Protein AF-A0A6J1V7P3-F1 (afdb_monomer_lite)

Foldseek 3Di:
DQPPFAAEDED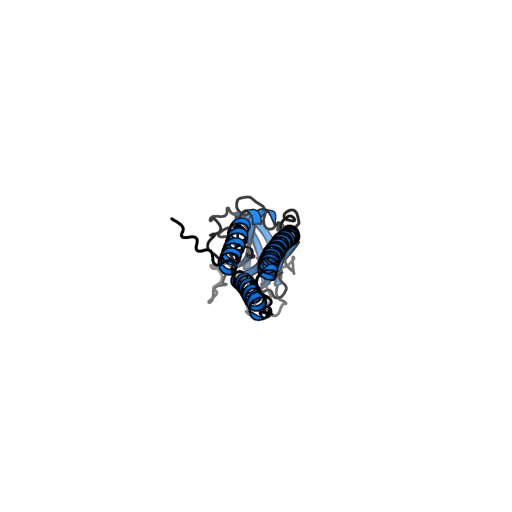EPVVLQDKDKGKDKDWDADPDQDFAKWKKKKKFFQFAPRHGFWDWDWKDKPCCVFKPKDWDDWAQADDDFDQPDLATERGSNGGTITMMMITGGGDHHPDDIIMIMGMTIGGRNCCVSHPHQKYKGKMKMAMGDDCVVDDDPDGTDIDMDIYIYGYDYDDDCVVVVVVVVVLVVVLVVVVVVLVVVVVVVVVVCCVPDPDDDDDDPLVVVLVVLVVVLVVPPPPDPDCPVPPPVSVVSSVVSVCVSVVHDDDDD

Sequence (265 aa):
MGEESTKYVNFTVGQEGTQKIVEHRYQVKNLHERSIPFKVTFWIPVKLKGIPVWNVSLVIPSEPEVAKCVSERETQGAKDLLADEARPQLDCSTASCKIIQCNVLPLKIHKRALEFRIKGDIHFSWTSQVQQKTIILVSSAQISYNNRKYTQQVGFPQTQVQTVVERIEIYNSFPVIIGSSFGGLILLALSTAALYKVKWNLGRERVENGVLATLPNYVLNCTKAVMSACSKDLSSKDYIAVYQPFLEIGIKALAKCQGVVFTAL

pLDDT: mean 74.33, std 21.18, range [24.64, 96.56]

InterPro domains:
  IPR032695 Integrin domain superfamily [SSF69179] (21-154)
  IPR048633 Integrin alpha-X-like, third Ig-like domain [PF21520] (3-169)

Secondary structure (DSSP, 8-state):
--TTS--EEEEETT-TT-EEEEEEEEEE---SSS---EEEEEEEEEEETTEE-EE---EEES-TTTEEEEEEEEPPP-SPPPTT-SS-EESTTTSEEEEEEEEEPPPPTTSPPEEEEEEEEEESGGGGG---SEEEEEEEEEEE--TTT---SS--PPEEEEEEEEEEP----HHHHHHHHHHHHHHHHHHHHHHHHHHHHHHHHTTT------SHHHHHHHHHHHHHHHHHSTT---TTS-HHHHHHHHHHHHHHHHT------

Organism: NCBI:txid8663

Radius of gyration: 34.11 Å; chains: 1; bounding box: 75×40×101 Å

Structure (mmCIF, N/CA/C/O backbone):
data_AF-A0A6J1V7P3-F1
#
_entry.id   AF-A0A6J1V7P3-F1
#
loop_
_atom_site.group_PDB
_atom_site.id
_atom_site.type_symbol
_atom_site.label_atom_id
_atom_site.label_alt_id
_atom_site.label_comp_id
_atom_site.label_asym_id
_atom_site.label_entity_id
_atom_site.label_seq_id
_atom_site.pdbx_PDB_ins_code
_atom_site.Cartn_x
_atom_site.Cartn_y
_atom_site.Cartn_z
_atom_site.occupancy
_atom_site.B_iso_or_equiv
_atom_site.auth_seq_id
_atom_site.auth_comp_id
_atom_site.auth_asym_id
_atom_site.auth_atom_id
_atom_site.pdbx_PDB_model_num
ATOM 1 N N . MET A 1 1 ? 4.826 -14.436 -5.997 1.00 44.88 1 MET A N 1
ATOM 2 C CA . MET A 1 1 ? 4.377 -13.493 -4.947 1.00 44.88 1 MET A CA 1
ATOM 3 C C . MET A 1 1 ? 5.616 -12.937 -4.268 1.00 44.88 1 MET A C 1
ATOM 5 O O . MET A 1 1 ? 6.512 -13.721 -4.001 1.00 44.88 1 MET A O 1
ATOM 9 N N . GLY A 1 2 ? 5.716 -11.623 -4.051 1.00 55.03 2 GLY A N 1
ATOM 10 C CA . GLY A 1 2 ? 6.870 -11.020 -3.373 1.00 55.03 2 GLY A CA 1
ATOM 11 C C . GLY A 1 2 ? 6.919 -11.445 -1.907 1.00 55.03 2 GLY A C 1
ATOM 12 O O . GLY A 1 2 ? 6.318 -10.779 -1.068 1.00 55.03 2 GLY A O 1
ATOM 13 N N . GLU A 1 3 ? 7.549 -12.582 -1.615 1.00 60.38 3 GLU A N 1
ATOM 14 C CA . GLU A 1 3 ? 7.637 -13.212 -0.285 1.00 60.38 3 GLU A CA 1
ATOM 15 C C . GLU A 1 3 ? 8.126 -12.230 0.789 1.00 60.38 3 GLU A C 1
ATOM 17 O O . GLU A 1 3 ? 7.595 -12.205 1.891 1.00 60.38 3 GLU A O 1
ATOM 22 N N . GLU A 1 4 ? 9.022 -11.320 0.407 1.00 84.62 4 GLU A N 1
ATOM 23 C CA . GLU A 1 4 ? 9.628 -10.310 1.282 1.00 84.62 4 GLU A CA 1
ATOM 24 C C . GLU A 1 4 ? 8.918 -8.939 1.280 1.00 84.62 4 GLU A C 1
ATOM 26 O O . GLU A 1 4 ? 9.444 -7.971 1.823 1.00 84.62 4 GLU A O 1
ATOM 31 N N . SER A 1 5 ? 7.752 -8.801 0.639 1.00 91.50 5 SER A N 1
ATOM 32 C CA . SER A 1 5 ? 6.963 -7.557 0.741 1.00 91.50 5 SER A CA 1
ATOM 33 C C . SER A 1 5 ? 6.266 -7.465 2.095 1.00 91.50 5 SER A C 1
ATOM 35 O O . SER A 1 5 ? 5.878 -8.492 2.654 1.00 91.50 5 SER A O 1
ATOM 37 N N . THR A 1 6 ? 6.013 -6.246 2.576 1.00 93.81 6 THR A N 1
ATOM 38 C CA . THR A 1 6 ? 5.124 -6.018 3.719 1.00 93.81 6 THR A CA 1
ATOM 39 C C . THR A 1 6 ? 3.781 -6.695 3.441 1.00 93.81 6 THR A C 1
ATOM 41 O O . THR A 1 6 ? 3.189 -6.498 2.387 1.00 93.81 6 THR A O 1
ATOM 44 N N . LYS A 1 7 ? 3.331 -7.563 4.351 1.00 94.31 7 LYS A N 1
ATOM 45 C CA . LYS A 1 7 ? 2.061 -8.300 4.201 1.00 94.31 7 LYS A CA 1
ATOM 46 C C . LYS A 1 7 ? 0.936 -7.682 4.995 1.00 94.31 7 LYS A C 1
ATOM 48 O O . LYS A 1 7 ? -0.224 -7.791 4.611 1.00 94.31 7 LYS A O 1
ATOM 53 N N . TYR A 1 8 ? 1.291 -7.059 6.105 1.00 94.44 8 TYR A N 1
ATOM 54 C CA . TYR A 1 8 ? 0.344 -6.599 7.090 1.00 94.44 8 TYR A CA 1
ATOM 55 C C . TYR A 1 8 ? 0.896 -5.378 7.814 1.00 94.44 8 TYR A C 1
ATOM 57 O O . TYR A 1 8 ? 2.075 -5.326 8.169 1.00 94.44 8 TYR A O 1
ATOM 65 N N . VAL A 1 9 ? 0.020 -4.413 8.043 1.00 94.88 9 VAL A N 1
ATOM 66 C CA . VAL A 1 9 ? 0.264 -3.235 8.856 1.00 94.88 9 VAL A CA 1
ATOM 67 C C . VAL A 1 9 ? -0.999 -2.932 9.649 1.00 94.88 9 VAL A C 1
ATOM 69 O O . VAL A 1 9 ? -2.113 -3.103 9.161 1.00 94.88 9 VAL A O 1
ATOM 72 N N . ASN A 1 10 ? -0.826 -2.467 10.879 1.00 93.50 10 ASN A N 1
ATOM 73 C CA . ASN A 1 10 ? -1.934 -2.072 11.734 1.00 93.50 10 ASN A CA 1
ATOM 74 C C . ASN A 1 10 ? -1.757 -0.665 12.286 1.00 93.50 10 ASN A C 1
ATOM 76 O O . ASN A 1 10 ? -0.648 -0.130 12.297 1.00 93.50 10 ASN A O 1
ATOM 80 N N . PHE A 1 11 ? -2.840 -0.086 12.780 1.00 91.31 11 PHE A N 1
ATOM 81 C CA . PHE A 1 11 ? -2.807 1.138 13.568 1.00 91.31 11 PHE A CA 1
ATOM 82 C C . PHE A 1 11 ? -3.955 1.142 14.568 1.00 91.31 11 PHE A C 1
ATOM 84 O O . PHE A 1 11 ? -4.982 0.496 14.361 1.00 91.31 11 PHE A O 1
ATOM 91 N N . THR A 1 12 ? -3.769 1.880 15.650 1.00 89.69 12 THR A N 1
ATOM 92 C CA . THR A 1 12 ? -4.774 2.033 16.695 1.00 89.69 12 THR A CA 1
ATOM 93 C C . THR A 1 12 ? -5.621 3.272 16.426 1.00 89.69 12 THR A C 1
ATOM 95 O O . THR A 1 12 ? -5.083 4.307 16.028 1.00 89.69 12 THR A O 1
ATOM 98 N N . VAL A 1 13 ? -6.929 3.195 16.674 1.00 85.50 13 VAL A N 1
ATOM 99 C CA . VAL A 1 13 ? -7.814 4.373 16.631 1.00 85.50 13 VAL A CA 1
ATOM 100 C C . VAL A 1 13 ? -7.318 5.449 17.606 1.00 85.50 13 VAL A C 1
ATOM 102 O O . VAL A 1 13 ? -6.957 5.145 18.743 1.00 85.50 13 VAL A O 1
ATOM 105 N N . GLY A 1 14 ? -7.273 6.703 17.157 1.00 81.00 14 GLY A N 1
ATOM 106 C CA . GLY A 1 14 ? -6.675 7.830 17.884 1.00 81.00 14 GLY A CA 1
ATOM 107 C C . GLY A 1 14 ? -5.184 8.045 17.594 1.00 81.00 14 GLY A C 1
ATOM 108 O O . GLY A 1 14 ? -4.598 9.017 18.068 1.00 81.00 14 GLY A O 1
ATOM 109 N N . GLN A 1 15 ? -4.554 7.159 16.814 1.00 84.44 15 GLN A N 1
ATOM 110 C CA . GLN A 1 15 ? -3.174 7.293 16.336 1.00 84.44 15 GLN A CA 1
ATOM 111 C C . GLN A 1 15 ? -3.104 7.503 14.813 1.00 84.44 15 GLN A C 1
ATOM 113 O O . GLN A 1 15 ? -2.101 7.169 14.182 1.00 84.44 15 GLN A O 1
ATOM 118 N N . GLU A 1 16 ? -4.132 8.088 14.193 1.00 82.75 16 GLU A N 1
ATOM 119 C CA . GLU A 1 16 ? -4.214 8.302 12.738 1.00 82.75 16 GLU A CA 1
ATOM 120 C C . GLU A 1 16 ? -3.149 9.269 12.190 1.00 82.75 16 GLU A C 1
ATOM 122 O O . GLU A 1 16 ? -2.913 9.308 10.979 1.00 82.75 16 GLU A O 1
ATOM 127 N N . GLY A 1 17 ? -2.520 10.058 13.068 1.00 81.88 17 GLY A N 1
ATOM 128 C CA . GLY A 1 17 ? -1.375 10.914 12.744 1.00 81.88 17 GLY A CA 1
ATOM 129 C C . GLY A 1 17 ? -0.039 10.168 12.668 1.00 81.88 17 GLY A C 1
ATOM 130 O O . GLY A 1 17 ? 0.958 10.751 12.251 1.00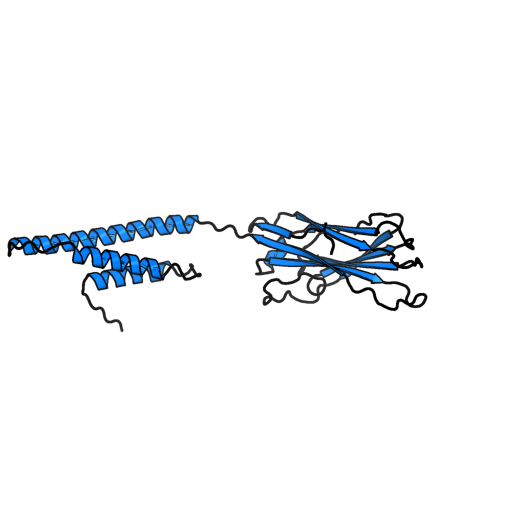 81.88 17 GLY A O 1
ATOM 131 N N . THR A 1 18 ? 0.002 8.893 13.068 1.00 86.62 18 THR A N 1
ATOM 132 C CA . THR A 1 18 ? 1.203 8.062 12.931 1.00 86.62 18 THR A CA 1
ATOM 133 C C . THR A 1 18 ? 1.381 7.586 11.492 1.00 86.62 18 THR A C 1
ATOM 135 O O . THR A 1 18 ? 0.427 7.483 10.720 1.00 86.62 18 THR A O 1
ATOM 138 N N . GLN A 1 19 ? 2.627 7.295 11.133 1.00 91.25 19 GLN A N 1
ATOM 139 C CA . GLN A 1 19 ? 2.997 6.743 9.836 1.00 91.25 19 GLN A CA 1
ATOM 140 C C . GLN A 1 19 ? 3.758 5.436 10.041 1.00 91.25 19 GLN A C 1
ATOM 142 O O . GLN A 1 19 ? 4.461 5.265 11.041 1.00 91.25 19 GLN A O 1
ATOM 147 N N . LYS A 1 20 ? 3.621 4.506 9.096 1.00 94.06 20 LYS A N 1
ATOM 148 C CA . LYS A 1 20 ? 4.399 3.260 9.080 1.00 94.06 20 LYS A CA 1
ATOM 149 C C . LYS A 1 20 ? 5.005 3.027 7.705 1.00 94.06 20 LYS A C 1
ATOM 151 O O . LYS A 1 20 ? 4.393 3.328 6.689 1.00 94.06 20 LYS A O 1
ATOM 156 N N . ILE A 1 21 ? 6.190 2.433 7.668 1.00 94.69 21 ILE A N 1
ATOM 157 C CA . ILE A 1 21 ? 6.861 2.108 6.409 1.00 94.69 21 ILE A CA 1
ATOM 158 C C . ILE A 1 21 ? 6.218 0.855 5.805 1.00 94.69 21 ILE A C 1
ATOM 160 O O . ILE A 1 21 ? 6.139 -0.186 6.457 1.00 94.69 21 ILE A O 1
ATOM 164 N N . VAL A 1 22 ? 5.811 0.949 4.541 1.00 95.88 22 VAL A N 1
ATOM 165 C CA . VAL A 1 22 ? 5.325 -0.174 3.728 1.00 95.88 22 VAL A CA 1
ATOM 166 C C . VAL A 1 22 ? 6.243 -0.350 2.522 1.00 95.88 22 VAL A C 1
ATOM 168 O O . VAL A 1 22 ? 6.640 0.626 1.877 1.00 95.88 22 VAL A O 1
ATOM 171 N N . GLU A 1 23 ? 6.591 -1.602 2.218 1.00 96.00 23 GLU A N 1
ATOM 172 C CA . GLU A 1 23 ? 7.465 -1.961 1.104 1.00 96.00 23 GLU A CA 1
ATOM 173 C C . GLU A 1 23 ? 6.850 -3.068 0.234 1.00 96.00 23 GLU A C 1
ATOM 175 O O . GLU A 1 23 ? 6.584 -4.173 0.706 1.00 96.00 23 GLU A O 1
ATOM 180 N N . HIS A 1 24 ? 6.648 -2.795 -1.058 1.00 96.56 24 HIS A N 1
ATOM 181 C CA . HIS A 1 24 ? 6.264 -3.802 -2.054 1.00 96.56 24 HIS A CA 1
ATOM 182 C C . HIS A 1 24 ? 7.463 -4.131 -2.955 1.00 96.56 24 HIS A C 1
ATOM 184 O O . HIS A 1 24 ? 8.121 -3.228 -3.477 1.00 96.56 24 HIS A O 1
ATOM 190 N N . ARG A 1 25 ? 7.729 -5.427 -3.169 1.00 95.44 25 ARG A N 1
ATOM 191 C CA . ARG A 1 25 ? 8.839 -5.934 -3.992 1.00 95.44 25 ARG A CA 1
ATOM 192 C C . ARG A 1 25 ? 8.340 -6.675 -5.225 1.00 95.44 25 ARG A C 1
ATOM 194 O O . ARG A 1 25 ? 7.489 -7.559 -5.129 1.00 95.44 25 ARG A O 1
ATOM 201 N N . TYR A 1 26 ? 8.945 -6.364 -6.365 1.00 94.44 26 TYR A N 1
ATOM 202 C CA . TYR A 1 26 ? 8.701 -7.018 -7.648 1.00 94.44 26 TYR A CA 1
ATOM 203 C C . TYR A 1 26 ? 10.002 -7.578 -8.204 1.00 94.44 26 TYR A C 1
ATOM 205 O O . TYR A 1 26 ? 11.059 -6.983 -8.023 1.00 94.44 26 TYR A O 1
ATOM 213 N N . GLN A 1 27 ? 9.925 -8.707 -8.904 1.00 92.19 27 GLN A N 1
ATOM 214 C CA . GLN A 1 27 ? 11.080 -9.327 -9.544 1.00 92.19 27 GLN A CA 1
ATOM 215 C C . GLN A 1 27 ? 10.789 -9.584 -11.014 1.00 92.19 27 GLN A C 1
ATOM 217 O O . GLN A 1 27 ? 9.731 -10.107 -11.363 1.00 92.19 27 GLN A O 1
ATOM 222 N N . VAL A 1 28 ? 11.758 -9.255 -11.862 1.00 90.00 28 VAL A N 1
ATOM 223 C CA . VAL A 1 28 ? 11.723 -9.539 -13.293 1.00 90.00 28 VAL A CA 1
ATOM 224 C C . VAL A 1 28 ? 12.913 -10.420 -13.644 1.00 90.00 28 VAL A C 1
ATOM 226 O O . VAL A 1 28 ? 14.057 -10.121 -13.302 1.00 90.00 28 VAL A O 1
ATOM 229 N N . LYS A 1 29 ? 12.640 -11.530 -14.327 1.00 88.50 29 LYS A N 1
ATOM 230 C CA . LYS A 1 29 ? 13.654 -12.465 -14.820 1.00 88.50 29 LYS A CA 1
ATOM 231 C C . LYS A 1 29 ? 13.500 -12.607 -16.323 1.00 88.50 29 LYS A C 1
ATOM 233 O O . LYS A 1 29 ? 12.379 -12.736 -16.813 1.00 88.50 29 LYS A O 1
ATOM 238 N N . ASN A 1 30 ? 14.620 -12.623 -17.041 1.00 86.81 30 ASN A N 1
ATOM 239 C CA . ASN A 1 30 ? 14.603 -13.077 -18.422 1.00 86.81 30 ASN A CA 1
ATOM 240 C C . ASN A 1 30 ? 14.675 -14.607 -18.444 1.00 86.81 30 ASN A C 1
ATOM 242 O O . ASN A 1 30 ? 15.673 -15.188 -18.023 1.00 86.81 30 ASN A O 1
ATOM 246 N N . LEU A 1 31 ? 13.600 -15.237 -18.909 1.00 83.56 31 LEU A N 1
ATOM 247 C CA . LEU A 1 31 ? 13.490 -16.692 -19.040 1.00 83.56 31 LEU A CA 1
ATOM 248 C C . LEU A 1 31 ? 13.835 -17.186 -20.451 1.00 83.56 31 LEU A C 1
ATOM 250 O O . LEU A 1 31 ? 13.880 -18.389 -20.676 1.00 83.56 31 LEU A O 1
ATOM 254 N N . HIS A 1 32 ? 14.049 -16.272 -21.399 1.00 78.75 32 HIS A N 1
ATOM 255 C CA . HIS A 1 32 ? 14.286 -16.597 -22.799 1.00 78.75 32 HIS A CA 1
ATOM 256 C C . HIS A 1 32 ? 15.720 -16.256 -23.196 1.00 78.75 32 HIS A C 1
ATOM 258 O O . HIS A 1 32 ? 16.359 -15.370 -22.631 1.00 78.75 32 HIS A O 1
ATOM 264 N N . GLU A 1 33 ? 16.221 -16.953 -24.212 1.00 74.44 33 GLU A N 1
ATOM 265 C CA . GLU A 1 33 ? 17.590 -16.778 -24.708 1.00 74.44 33 GLU A CA 1
ATOM 266 C C . GLU A 1 33 ? 17.810 -15.378 -25.301 1.00 74.44 33 GLU A C 1
ATOM 268 O O . GLU A 1 33 ? 18.869 -14.767 -25.147 1.00 74.44 33 GLU A O 1
ATOM 273 N N . ARG A 1 34 ? 16.764 -14.807 -25.911 1.00 82.38 34 ARG A N 1
ATOM 274 C CA . ARG A 1 34 ? 16.788 -13.438 -26.429 1.00 82.38 34 ARG A CA 1
ATOM 275 C C . ARG A 1 34 ? 16.612 -12.425 -25.303 1.00 82.38 34 ARG A C 1
ATOM 277 O O . ARG A 1 34 ? 15.680 -12.502 -24.509 1.00 82.38 34 ARG A O 1
ATOM 284 N N . SER A 1 35 ? 17.491 -11.429 -25.283 1.00 85.19 35 SER A N 1
ATOM 285 C CA . SER A 1 35 ? 17.425 -10.293 -24.361 1.00 85.19 35 SER A CA 1
ATOM 286 C C . SER A 1 35 ? 16.913 -9.070 -25.119 1.00 85.19 35 SER A C 1
ATOM 288 O O . SER A 1 35 ? 17.560 -8.621 -26.063 1.00 85.19 35 SER A O 1
ATOM 290 N N . ILE A 1 36 ? 15.763 -8.526 -24.720 1.00 87.62 36 ILE A N 1
ATOM 291 C CA . ILE A 1 36 ? 15.173 -7.328 -25.337 1.00 87.62 36 ILE A CA 1
ATOM 292 C C . ILE A 1 36 ? 15.033 -6.204 -24.307 1.00 87.62 36 ILE A C 1
ATOM 294 O O . ILE A 1 36 ? 14.857 -6.495 -23.124 1.00 87.62 36 ILE A O 1
ATOM 298 N N . PRO A 1 37 ? 15.099 -4.928 -24.721 1.00 91.50 37 PRO A N 1
ATOM 299 C CA . PRO A 1 37 ? 14.750 -3.824 -23.840 1.00 91.50 37 PRO A CA 1
ATOM 300 C C . PRO A 1 37 ? 13.231 -3.777 -23.644 1.00 91.50 37 PRO A C 1
ATOM 302 O O . PRO A 1 37 ? 12.461 -3.980 -24.589 1.00 91.50 37 PRO A O 1
ATOM 305 N N . PHE A 1 38 ? 12.799 -3.469 -22.427 1.00 91.62 38 PHE A N 1
ATOM 306 C CA . PHE A 1 38 ? 11.385 -3.381 -22.068 1.00 91.62 38 PHE A CA 1
ATOM 307 C C . PHE A 1 38 ? 11.155 -2.270 -21.043 1.00 91.62 38 PHE A C 1
ATOM 309 O O . PHE A 1 38 ? 12.092 -1.669 -20.516 1.00 91.62 38 PHE A O 1
ATOM 316 N N . LYS A 1 39 ? 9.887 -1.973 -20.778 1.00 93.25 39 LYS A N 1
ATOM 317 C CA . LYS A 1 39 ? 9.459 -1.028 -19.753 1.00 93.25 39 LYS A CA 1
ATOM 318 C C . LYS A 1 39 ? 8.646 -1.748 -18.695 1.00 93.25 39 LYS A C 1
ATOM 320 O O . LYS A 1 39 ? 7.859 -2.636 -19.019 1.00 93.25 39 LYS A O 1
ATOM 325 N N . VAL A 1 40 ? 8.804 -1.331 -17.449 1.00 94.50 40 VAL A N 1
ATOM 326 C CA . VAL A 1 40 ? 7.941 -1.746 -16.343 1.00 94.50 40 VAL A CA 1
ATOM 327 C C . VAL A 1 40 ? 7.159 -0.531 -15.880 1.00 94.50 40 VAL A C 1
ATOM 329 O O . VAL A 1 40 ? 7.759 0.479 -15.517 1.00 94.50 40 VAL A O 1
ATOM 332 N N . THR A 1 41 ? 5.837 -0.625 -15.903 1.00 94.31 41 THR A N 1
ATOM 333 C CA . THR A 1 41 ? 4.947 0.419 -15.397 1.00 94.31 41 THR A CA 1
ATOM 334 C C . THR A 1 41 ? 4.387 -0.029 -14.060 1.00 94.31 41 THR A C 1
ATOM 336 O O . THR A 1 41 ? 3.859 -1.134 -13.958 1.00 94.31 41 THR A O 1
ATOM 339 N N . PHE A 1 42 ? 4.513 0.826 -13.051 1.00 95.38 42 PHE A N 1
ATOM 340 C CA . PHE A 1 42 ? 3.963 0.633 -11.717 1.00 95.38 42 PHE A CA 1
ATOM 341 C C . PHE A 1 42 ? 2.804 1.594 -11.489 1.00 95.38 42 PHE A C 1
ATOM 343 O O . PHE A 1 42 ? 2.940 2.790 -11.755 1.00 95.38 42 PHE A O 1
ATOM 350 N N . TRP A 1 43 ? 1.709 1.083 -10.932 1.00 94.56 43 TRP A N 1
ATOM 351 C CA . TRP A 1 43 ? 0.593 1.893 -10.458 1.00 94.56 43 TRP A CA 1
ATOM 352 C C . TRP A 1 43 ? 0.475 1.769 -8.943 1.00 94.56 43 TRP A C 1
ATOM 354 O O . TRP A 1 43 ? 0.363 0.662 -8.403 1.00 94.56 43 TRP A O 1
ATOM 364 N N . ILE A 1 44 ? 0.547 2.915 -8.267 1.00 95.12 44 ILE A N 1
ATOM 365 C CA . ILE A 1 44 ? 0.667 3.001 -6.812 1.00 95.12 44 ILE A CA 1
ATOM 366 C C . ILE A 1 44 ? -0.423 3.939 -6.278 1.00 95.12 44 ILE A C 1
ATOM 368 O O . ILE A 1 44 ? -0.410 5.114 -6.653 1.00 95.12 44 ILE A O 1
ATOM 372 N N . PRO A 1 45 ? -1.336 3.473 -5.407 1.00 94.75 45 PRO A N 1
ATOM 373 C CA . PRO A 1 45 ? -2.367 4.317 -4.803 1.00 94.75 45 PRO A CA 1
ATOM 374 C C . PRO A 1 45 ? -1.742 5.289 -3.804 1.00 94.75 45 PRO A C 1
ATOM 376 O O . PRO A 1 45 ? -1.205 4.880 -2.778 1.00 94.75 45 PRO A O 1
ATOM 379 N N . VAL A 1 46 ? -1.801 6.587 -4.113 1.00 93.44 46 VAL A N 1
ATOM 380 C CA . VAL A 1 46 ? -1.159 7.638 -3.303 1.00 93.44 46 VAL A CA 1
ATOM 381 C C . VAL A 1 46 ? -2.160 8.507 -2.555 1.00 93.44 46 VAL A C 1
ATOM 383 O O . VAL A 1 46 ? -1.814 9.033 -1.499 1.00 93.44 46 VAL A O 1
ATOM 386 N N . LYS A 1 47 ? -3.393 8.661 -3.058 1.00 92.19 47 LYS A N 1
ATOM 387 C CA . LYS A 1 47 ? -4.438 9.472 -2.412 1.00 92.19 47 LYS A CA 1
ATOM 388 C C . LYS A 1 47 ? -5.816 8.831 -2.563 1.00 92.19 47 LYS A C 1
ATOM 390 O O . LYS A 1 47 ? -6.148 8.330 -3.633 1.00 92.19 47 LYS A O 1
ATOM 395 N N . LEU A 1 48 ? -6.646 8.941 -1.532 1.00 90.06 48 LEU A N 1
ATOM 396 C CA . LEU A 1 48 ? -8.052 8.542 -1.543 1.00 90.06 48 LEU A CA 1
ATOM 397 C C . LEU A 1 48 ? -8.916 9.774 -1.254 1.00 90.06 48 LEU A C 1
ATOM 399 O O . LEU A 1 48 ? -8.767 10.403 -0.206 1.00 90.06 48 LEU A O 1
ATOM 403 N N . LYS A 1 49 ? -9.770 10.159 -2.213 1.00 86.12 49 LYS A N 1
ATOM 404 C CA . LYS A 1 49 ? -10.586 11.394 -2.174 1.00 86.12 49 LYS A CA 1
ATOM 405 C C . LYS A 1 49 ? -9.796 12.636 -1.722 1.00 86.12 49 LYS A C 1
ATOM 407 O O . LYS A 1 49 ? -10.251 13.429 -0.909 1.00 86.12 49 LYS A O 1
ATOM 412 N N . GLY A 1 50 ? -8.562 12.770 -2.210 1.00 85.31 50 GLY A N 1
ATOM 413 C CA . GLY A 1 50 ? -7.669 13.889 -1.886 1.00 85.31 50 GLY A CA 1
ATOM 414 C C . GLY A 1 50 ? -6.846 13.745 -0.597 1.00 85.31 50 GLY A C 1
ATOM 415 O O . GLY A 1 50 ? -5.891 14.499 -0.431 1.00 85.31 50 GLY A O 1
ATOM 416 N N . ILE A 1 51 ? -7.126 12.764 0.269 1.00 89.81 51 ILE A N 1
ATOM 417 C CA . ILE A 1 51 ? -6.336 12.507 1.486 1.00 89.81 51 ILE A CA 1
ATOM 418 C C . ILE A 1 51 ? -5.161 11.567 1.161 1.00 89.81 51 ILE A C 1
ATOM 420 O O . ILE A 1 51 ? -5.372 10.565 0.472 1.00 89.81 51 ILE A O 1
ATOM 424 N N . PRO A 1 52 ? -3.930 11.851 1.630 1.00 92.25 52 PRO A N 1
ATOM 425 C CA . PRO A 1 52 ? -2.765 11.006 1.368 1.00 92.25 52 PRO A CA 1
ATOM 426 C C . PRO A 1 52 ? -2.910 9.602 1.975 1.00 92.25 52 PRO A C 1
ATOM 428 O O . PRO A 1 52 ? -3.300 9.444 3.132 1.00 92.25 52 PRO A O 1
ATOM 431 N N . VAL A 1 53 ? -2.557 8.592 1.176 1.00 93.94 53 VAL A N 1
ATOM 432 C CA . VAL A 1 53 ? -2.559 7.164 1.526 1.00 93.94 53 VAL A CA 1
ATOM 433 C C . VAL A 1 53 ? -1.135 6.667 1.704 1.00 93.94 53 VAL A C 1
ATOM 435 O O . VAL A 1 53 ? -0.752 6.291 2.806 1.00 93.94 53 VAL A O 1
ATOM 438 N N . TRP A 1 54 ? -0.346 6.672 0.628 1.00 95.00 54 TRP A N 1
ATOM 439 C CA . TRP A 1 54 ? 0.995 6.098 0.610 1.00 95.00 54 TRP A CA 1
ATOM 440 C C . TRP A 1 54 ? 1.973 7.067 -0.043 1.00 95.00 54 TRP A C 1
ATOM 442 O O . TRP A 1 54 ? 1.862 7.395 -1.226 1.00 95.00 54 TRP A O 1
ATOM 452 N N . ASN A 1 55 ? 2.935 7.546 0.742 1.00 93.56 55 ASN A N 1
ATOM 453 C CA . ASN A 1 55 ? 3.922 8.512 0.295 1.00 93.56 55 ASN A CA 1
ATOM 454 C C . ASN A 1 55 ? 5.102 7.809 -0.384 1.00 93.56 55 ASN A C 1
ATOM 456 O O . ASN A 1 55 ? 6.102 7.478 0.253 1.00 93.56 55 ASN A O 1
ATOM 460 N N . VAL A 1 56 ? 4.973 7.565 -1.690 1.00 92.38 56 VAL A N 1
ATOM 461 C CA . VAL A 1 56 ? 6.033 6.956 -2.499 1.00 92.38 56 VAL A CA 1
ATOM 462 C C . VAL A 1 56 ? 6.671 7.989 -3.423 1.00 92.38 56 VAL A C 1
ATOM 464 O O . VAL A 1 56 ? 6.067 8.468 -4.392 1.00 92.38 56 VAL A O 1
ATOM 467 N N . SER A 1 57 ? 7.945 8.287 -3.172 1.00 84.69 57 SER A N 1
ATOM 468 C CA . SER A 1 57 ? 8.728 9.203 -4.004 1.00 84.69 57 SER A CA 1
ATOM 469 C C . SER A 1 57 ? 9.098 8.570 -5.347 1.00 84.69 57 SER A C 1
ATOM 471 O O . SER A 1 57 ? 8.751 9.124 -6.393 1.00 84.69 57 SER A O 1
ATOM 473 N N . LEU A 1 58 ? 9.754 7.404 -5.323 1.00 87.50 58 LEU A N 1
ATOM 474 C CA . LEU A 1 58 ? 10.298 6.702 -6.491 1.00 87.50 58 LEU A CA 1
ATOM 475 C C . LEU A 1 58 ? 10.295 5.179 -6.275 1.00 87.50 58 LEU A C 1
ATOM 477 O O . LEU A 1 58 ? 10.255 4.701 -5.143 1.00 87.50 58 LEU A O 1
ATOM 481 N N . VAL A 1 59 ? 10.380 4.428 -7.376 1.00 92.50 59 VAL A N 1
ATOM 482 C CA . VAL A 1 59 ? 10.672 2.986 -7.359 1.00 92.50 59 VAL A CA 1
ATOM 483 C C . VAL A 1 59 ? 12.182 2.791 -7.461 1.00 92.50 59 VAL A C 1
ATOM 485 O O . VAL A 1 59 ? 12.815 3.373 -8.341 1.00 92.50 59 VAL A O 1
ATOM 488 N N . ILE A 1 60 ? 12.750 1.975 -6.572 1.00 93.88 60 ILE A N 1
ATOM 489 C CA . ILE A 1 60 ? 14.193 1.742 -6.468 1.00 93.88 60 ILE A CA 1
ATOM 490 C C . ILE A 1 60 ? 14.530 0.380 -7.096 1.00 93.88 60 ILE A C 1
ATOM 492 O O . ILE A 1 60 ? 14.140 -0.650 -6.537 1.00 93.88 60 ILE A O 1
ATOM 496 N N . PRO A 1 61 ? 15.223 0.337 -8.247 1.00 94.69 61 PRO A N 1
ATOM 497 C CA . PRO A 1 61 ? 15.727 -0.908 -8.819 1.00 94.69 61 PRO A CA 1
ATOM 498 C C . PRO A 1 61 ? 16.975 -1.403 -8.071 1.00 94.69 61 PRO A C 1
ATOM 500 O O . PRO A 1 61 ? 17.756 -0.602 -7.560 1.00 94.69 61 PRO A O 1
ATOM 503 N N . SER A 1 62 ? 17.201 -2.719 -8.046 1.00 92.88 62 SER A N 1
ATOM 504 C CA . SER A 1 62 ? 18.414 -3.315 -7.463 1.00 92.88 62 SER A CA 1
ATOM 505 C C . SER A 1 62 ? 19.684 -3.046 -8.275 1.00 92.88 62 SER A C 1
ATOM 507 O O . SER A 1 62 ? 20.765 -3.028 -7.700 1.00 92.88 62 SER A O 1
ATOM 509 N N . GLU A 1 63 ? 19.548 -2.840 -9.590 1.00 92.31 63 GLU A N 1
ATOM 510 C CA . GLU A 1 63 ? 20.625 -2.469 -10.527 1.00 92.31 63 GLU A CA 1
ATOM 511 C C . GLU A 1 63 ? 20.237 -1.146 -11.237 1.00 92.31 63 GLU A C 1
ATOM 513 O O . GLU A 1 63 ? 19.637 -1.176 -12.321 1.00 92.31 63 GLU A O 1
ATOM 518 N N . PRO A 1 64 ? 20.505 0.034 -10.637 1.00 91.44 64 PRO A N 1
ATOM 519 C CA . PRO A 1 64 ? 20.150 1.348 -11.199 1.00 91.44 64 PRO A CA 1
ATOM 520 C C . PRO A 1 64 ? 20.805 1.667 -12.550 1.00 91.44 64 PRO A C 1
ATOM 522 O O . PRO A 1 64 ? 20.283 2.456 -13.338 1.00 91.44 64 PRO A O 1
ATOM 525 N N . GLU A 1 65 ? 21.943 1.046 -12.848 1.00 90.69 65 GLU A N 1
ATOM 526 C CA . GLU A 1 65 ? 22.614 1.128 -14.143 1.00 90.69 65 GLU A CA 1
ATOM 527 C C . GLU A 1 65 ? 21.860 0.378 -15.254 1.00 90.69 65 GLU A C 1
ATOM 529 O O . GLU A 1 65 ? 21.969 0.737 -16.428 1.00 90.69 65 GLU A O 1
ATOM 534 N N . VAL A 1 66 ? 21.055 -0.628 -14.890 1.00 91.06 66 VAL A N 1
ATOM 535 C CA . VAL A 1 66 ? 20.261 -1.448 -15.819 1.00 91.06 66 VAL A CA 1
ATOM 536 C C . VAL A 1 66 ? 18.842 -0.904 -15.986 1.00 91.06 66 VAL A C 1
ATOM 538 O O . VAL A 1 66 ? 18.260 -1.033 -17.067 1.00 91.06 66 VAL A O 1
ATOM 541 N N . ALA A 1 67 ? 18.279 -0.289 -14.944 1.00 94.31 67 ALA A N 1
ATOM 542 C CA . ALA A 1 67 ? 16.923 0.242 -14.957 1.00 94.31 67 ALA A CA 1
ATOM 543 C C . ALA A 1 67 ? 16.859 1.698 -14.490 1.00 94.31 67 ALA A C 1
ATOM 545 O O . ALA A 1 67 ? 17.253 2.030 -13.376 1.00 94.31 67 ALA A O 1
ATOM 546 N N . LYS A 1 68 ? 16.274 2.564 -15.325 1.00 94.44 68 LYS A N 1
ATOM 547 C CA . LYS A 1 68 ? 16.044 3.980 -15.006 1.00 94.44 68 LYS A CA 1
ATOM 548 C C . LYS A 1 68 ? 14.555 4.246 -14.841 1.00 94.44 68 LYS A C 1
ATOM 550 O O . LYS A 1 68 ? 13.801 4.121 -15.807 1.00 94.44 68 LYS A O 1
ATOM 555 N N . CYS A 1 69 ? 14.154 4.619 -13.630 1.00 93.56 69 CYS A N 1
ATOM 556 C CA . CYS A 1 69 ? 12.768 4.899 -13.269 1.00 93.56 69 CYS A CA 1
ATOM 557 C C . CYS A 1 69 ? 12.479 6.401 -13.272 1.00 93.56 69 CYS A C 1
ATOM 559 O O . CYS A 1 69 ? 13.240 7.188 -12.715 1.00 93.56 69 CYS A O 1
ATOM 561 N N . VAL A 1 70 ? 11.361 6.785 -13.880 1.00 89.75 70 VAL A N 1
ATOM 562 C CA . VAL A 1 70 ? 10.877 8.164 -13.947 1.00 89.75 70 VAL A CA 1
ATOM 563 C C . VAL A 1 70 ? 9.415 8.180 -13.515 1.00 89.75 70 VAL A C 1
ATOM 565 O O . VAL A 1 70 ? 8.607 7.360 -13.957 1.00 89.75 70 VAL A O 1
ATOM 568 N N . SER A 1 71 ? 9.079 9.105 -12.618 1.00 81.75 71 SER A N 1
ATOM 569 C CA . SER A 1 71 ? 7.688 9.373 -12.257 1.00 81.75 71 SER A CA 1
ATOM 570 C C . SER A 1 71 ? 7.035 10.146 -13.391 1.00 81.75 71 SER A C 1
ATOM 572 O O . SER A 1 71 ? 7.506 11.225 -13.738 1.00 81.75 71 SER A O 1
ATOM 574 N N . GLU A 1 72 ? 5.963 9.607 -13.959 1.00 72.31 72 GLU A N 1
ATOM 575 C CA . GLU A 1 72 ? 5.352 10.201 -15.144 1.00 72.31 72 GLU A CA 1
ATOM 576 C C . GLU A 1 72 ? 4.206 11.138 -14.758 1.00 72.31 72 GLU A C 1
ATOM 578 O O . GLU A 1 72 ? 4.235 12.313 -15.119 1.00 72.31 72 GLU A O 1
ATOM 583 N N . ARG A 1 73 ? 3.188 10.631 -14.041 1.00 78.81 73 ARG A N 1
ATOM 584 C CA . ARG A 1 73 ? 1.936 11.361 -13.754 1.00 78.81 73 ARG A CA 1
ATOM 585 C C . ARG A 1 73 ? 1.236 10.852 -12.492 1.00 78.81 73 ARG A C 1
ATOM 587 O O . ARG A 1 73 ? 1.375 9.684 -12.127 1.00 78.81 73 ARG A O 1
ATOM 594 N N . GLU A 1 74 ? 0.436 11.720 -11.876 1.00 79.38 74 GLU A N 1
ATOM 595 C CA . GLU A 1 74 ? -0.654 11.317 -10.980 1.00 79.38 74 GLU A CA 1
ATOM 596 C C . GLU A 1 74 ? -1.958 11.228 -11.786 1.00 79.38 74 GLU A C 1
ATOM 598 O O . GLU A 1 74 ? -2.241 12.072 -12.635 1.00 79.38 74 GLU A O 1
ATOM 603 N N . THR A 1 75 ? -2.740 10.185 -11.535 1.00 77.75 75 THR A N 1
ATOM 604 C CA . THR A 1 75 ? -4.077 9.972 -12.103 1.00 77.75 75 THR A CA 1
ATOM 605 C C . THR A 1 75 ? -5.140 10.342 -11.080 1.00 77.75 75 THR A C 1
ATOM 607 O O . THR A 1 75 ? -4.905 10.242 -9.876 1.00 77.75 75 THR A O 1
ATOM 610 N N . GLN A 1 76 ? -6.309 10.773 -11.552 1.00 71.00 76 GLN A N 1
ATOM 611 C CA . GLN A 1 76 ? -7.470 10.978 -10.689 1.00 71.00 76 GLN A CA 1
ATOM 612 C C . GLN A 1 76 ? -8.137 9.629 -10.401 1.00 71.00 76 GLN A C 1
ATOM 614 O O . GLN A 1 76 ? -8.359 8.846 -11.324 1.00 71.00 76 GLN A O 1
ATOM 619 N N . GLY A 1 77 ? -8.443 9.362 -9.129 1.00 63.81 77 GLY A N 1
ATOM 620 C CA . GLY A 1 77 ? -9.261 8.217 -8.735 1.00 63.81 77 GLY A CA 1
ATOM 621 C C . GLY A 1 77 ? -10.662 8.338 -9.329 1.00 63.81 77 GLY A C 1
ATOM 622 O O . GLY A 1 77 ? -11.254 9.417 -9.304 1.00 63.81 77 GLY A O 1
ATOM 623 N N . ALA A 1 78 ? -11.166 7.245 -9.902 1.00 59.00 78 ALA A N 1
ATOM 624 C CA . ALA A 1 78 ? -12.383 7.260 -10.710 1.00 59.00 78 ALA A CA 1
ATOM 625 C C . ALA A 1 78 ? -13.640 6.794 -9.955 1.00 59.00 78 ALA A C 1
ATOM 627 O O . ALA A 1 78 ? -14.747 7.058 -10.421 1.00 59.00 78 ALA A O 1
ATOM 628 N N . LYS A 1 79 ? -13.494 6.080 -8.828 1.00 61.62 79 LYS A N 1
ATOM 629 C CA . LYS A 1 79 ? -14.611 5.444 -8.111 1.00 61.62 79 LYS A CA 1
ATOM 630 C C . LYS A 1 79 ? -14.497 5.579 -6.597 1.00 61.62 79 LYS A C 1
ATOM 632 O O . LYS A 1 79 ? -13.410 5.486 -6.034 1.00 61.62 79 LYS A O 1
ATOM 637 N N . ASP A 1 80 ? -15.643 5.718 -5.940 1.00 60.94 80 ASP A N 1
ATOM 638 C CA . ASP A 1 80 ? -15.746 5.560 -4.494 1.00 60.94 80 ASP A CA 1
ATOM 639 C C . ASP A 1 80 ? -15.499 4.097 -4.091 1.00 60.94 80 ASP A C 1
ATOM 641 O O . ASP A 1 80 ? -15.917 3.171 -4.791 1.00 60.94 80 ASP A O 1
ATOM 645 N N . LEU A 1 81 ? -14.821 3.881 -2.956 1.00 61.53 81 LEU A N 1
ATOM 646 C CA . LEU A 1 81 ? -14.713 2.552 -2.350 1.00 61.53 81 LEU A CA 1
ATOM 647 C C . LEU A 1 81 ? -16.123 2.063 -2.004 1.00 61.53 81 LEU A C 1
ATOM 649 O O . LEU A 1 81 ? -16.832 2.717 -1.237 1.00 61.53 81 LEU A O 1
ATOM 653 N N . LEU A 1 82 ? -16.532 0.934 -2.583 1.00 56.75 82 LEU A N 1
ATOM 654 C CA . LEU A 1 82 ? -17.839 0.341 -2.317 1.00 56.75 82 LEU A CA 1
ATOM 655 C C . LEU A 1 82 ? -17.899 -0.114 -0.854 1.00 56.75 82 LEU A C 1
ATOM 657 O O . LEU A 1 82 ? -17.055 -0.882 -0.392 1.00 56.75 82 LEU A O 1
ATOM 661 N N . ALA A 1 83 ? -18.896 0.383 -0.121 1.00 54.75 83 ALA A N 1
ATOM 662 C CA . ALA A 1 83 ? -19.055 0.130 1.310 1.00 54.75 83 ALA A CA 1
ATOM 663 C C . ALA A 1 83 ? -19.477 -1.319 1.640 1.00 54.75 83 ALA A C 1
ATOM 665 O O . ALA A 1 83 ? -19.315 -1.745 2.781 1.00 54.75 83 ALA A O 1
ATOM 666 N N . ASP A 1 84 ? -19.952 -2.080 0.650 1.00 55.75 84 ASP A N 1
ATOM 667 C CA . ASP A 1 84 ? -20.541 -3.414 0.844 1.00 55.75 84 ASP A CA 1
ATOM 668 C C . ASP A 1 84 ? -19.526 -4.570 0.864 1.00 55.75 84 ASP A C 1
ATOM 670 O O . ASP A 1 84 ? -19.884 -5.710 1.167 1.00 55.75 84 ASP A O 1
ATOM 674 N N . GLU A 1 85 ? -18.247 -4.321 0.570 1.00 64.44 85 GLU A N 1
ATOM 675 C CA . GLU A 1 85 ? -17.226 -5.369 0.638 1.00 64.44 85 GLU A CA 1
ATOM 676 C C . GLU A 1 85 ? -16.663 -5.532 2.056 1.00 64.44 85 GLU A C 1
ATOM 678 O O . GLU A 1 85 ? -16.276 -4.569 2.718 1.00 64.44 85 GLU A O 1
ATOM 683 N N . ALA A 1 86 ? -16.529 -6.785 2.504 1.00 65.06 86 ALA A N 1
ATOM 684 C CA . ALA A 1 86 ? -15.942 -7.107 3.807 1.00 65.06 86 ALA A CA 1
ATOM 685 C C . ALA A 1 86 ? -14.456 -6.703 3.923 1.00 65.06 86 ALA A C 1
ATOM 687 O O . ALA A 1 86 ? -13.964 -6.477 5.030 1.00 65.06 86 ALA A O 1
ATOM 688 N N . ARG A 1 87 ? -13.730 -6.646 2.795 1.00 72.31 87 ARG A N 1
ATOM 689 C CA . ARG A 1 87 ? -12.317 -6.233 2.698 1.00 72.31 87 ARG A CA 1
ATOM 690 C C . ARG A 1 87 ? -12.091 -5.449 1.399 1.00 72.31 87 ARG A C 1
ATOM 692 O O . ARG A 1 87 ? -11.622 -6.045 0.427 1.00 72.31 87 ARG A O 1
ATOM 699 N N . PRO A 1 88 ? -12.422 -4.148 1.364 1.00 86.44 88 PRO A N 1
ATOM 700 C CA . PRO A 1 88 ? -12.302 -3.355 0.151 1.00 86.44 88 PRO A CA 1
ATOM 701 C C . PRO A 1 88 ? -10.844 -3.290 -0.309 1.00 86.44 88 PRO A C 1
ATOM 703 O O . PRO A 1 88 ? -9.916 -3.177 0.503 1.00 86.44 88 PRO A O 1
ATOM 706 N N . GLN A 1 89 ? -10.644 -3.359 -1.623 1.00 89.50 89 GLN A N 1
ATOM 707 C CA . GLN A 1 89 ? -9.331 -3.191 -2.238 1.00 89.50 89 GLN A CA 1
ATOM 708 C C . GLN A 1 89 ? -9.091 -1.724 -2.586 1.00 89.50 89 GLN A C 1
ATOM 710 O O . GLN A 1 89 ? -9.872 -1.096 -3.297 1.00 89.50 89 GLN A O 1
ATOM 715 N N . LEU A 1 90 ? -7.982 -1.188 -2.088 1.00 91.31 90 LEU A N 1
ATOM 716 C CA . LEU A 1 90 ? -7.485 0.134 -2.417 1.00 91.31 90 LEU A CA 1
ATOM 717 C C . LEU A 1 90 ? -6.455 0.006 -3.538 1.00 91.31 90 LEU A C 1
ATOM 719 O O . LEU A 1 90 ? -5.273 -0.255 -3.298 1.00 91.31 90 LEU A O 1
ATOM 723 N N . ASP A 1 91 ? -6.939 0.170 -4.762 1.00 91.44 91 ASP A N 1
ATOM 724 C CA . ASP A 1 91 ? -6.181 0.070 -6.003 1.00 91.44 91 ASP A CA 1
ATOM 725 C C . ASP A 1 91 ? -6.339 1.348 -6.846 1.00 91.44 91 ASP A C 1
ATOM 727 O O . ASP A 1 91 ? -6.922 2.340 -6.415 1.00 91.44 91 ASP A O 1
ATOM 731 N N . CYS A 1 92 ? -5.832 1.340 -8.077 1.00 89.00 92 CYS A N 1
ATOM 732 C CA . CYS A 1 92 ? -5.895 2.506 -8.962 1.00 89.00 92 CYS A CA 1
ATOM 733 C C . CYS A 1 92 ? -7.217 2.696 -9.699 1.00 89.00 92 CYS A C 1
ATOM 735 O O . CYS A 1 92 ? -7.351 3.647 -10.465 1.00 89.00 92 CYS A O 1
ATOM 737 N N . SER A 1 93 ? -8.189 1.808 -9.487 1.00 85.25 93 SER A N 1
ATOM 738 C CA . SER A 1 93 ? -9.556 2.035 -9.947 1.00 85.25 93 SER A CA 1
ATOM 739 C C . SER A 1 93 ? -10.330 2.933 -8.972 1.00 85.25 93 SER A C 1
ATOM 741 O O . SER A 1 93 ? -11.210 3.688 -9.389 1.00 85.25 93 SER A O 1
ATOM 743 N N . THR A 1 94 ? -9.951 2.897 -7.691 1.00 85.81 94 THR A N 1
ATOM 744 C CA . THR A 1 94 ? -10.611 3.600 -6.581 1.00 85.81 94 THR A CA 1
ATOM 745 C C . THR A 1 94 ? -9.808 4.807 -6.088 1.00 85.81 94 THR A C 1
ATOM 747 O O . THR A 1 94 ? -10.355 5.885 -5.866 1.00 85.81 94 THR A O 1
ATOM 750 N N . ALA A 1 95 ? -8.489 4.670 -5.963 1.00 89.81 95 ALA A N 1
ATOM 751 C CA . ALA A 1 95 ? -7.595 5.726 -5.506 1.00 89.81 95 ALA A CA 1
ATOM 752 C C . ALA A 1 95 ? -6.948 6.495 -6.663 1.00 89.81 95 ALA A C 1
ATOM 754 O O . ALA A 1 95 ? -6.720 5.974 -7.755 1.00 89.81 95 ALA A O 1
ATOM 755 N N . SER A 1 96 ? -6.565 7.740 -6.385 1.00 91.44 96 SER A N 1
ATOM 756 C CA . SER A 1 96 ? -5.653 8.485 -7.247 1.00 91.44 96 SER A CA 1
ATOM 757 C C . SER A 1 96 ? -4.268 7.852 -7.168 1.00 91.44 96 SER A C 1
ATOM 759 O O . SER A 1 96 ? -3.696 7.716 -6.078 1.00 91.44 96 SER A O 1
ATOM 761 N N . CYS A 1 97 ? -3.722 7.480 -8.324 1.00 91.69 97 CYS A N 1
ATOM 762 C CA . CYS A 1 97 ? -2.479 6.729 -8.401 1.00 91.69 97 CYS A CA 1
ATOM 763 C C . CYS A 1 97 ? -1.337 7.496 -9.036 1.00 91.69 97 CYS A C 1
ATOM 765 O O . CYS A 1 97 ? -1.510 8.206 -10.026 1.00 91.69 97 CYS A O 1
ATOM 767 N N . LYS A 1 98 ? -0.138 7.253 -8.516 1.00 92.44 98 LYS A N 1
ATOM 768 C CA . LYS A 1 98 ? 1.111 7.651 -9.147 1.00 92.44 98 LYS A CA 1
ATOM 769 C C . LYS A 1 98 ? 1.559 6.553 -10.103 1.00 92.44 98 LYS A C 1
ATOM 771 O O . LYS A 1 98 ? 1.623 5.382 -9.721 1.00 92.44 98 LYS A O 1
ATOM 776 N N . ILE A 1 99 ? 1.856 6.943 -11.339 1.00 93.19 99 ILE A N 1
ATOM 777 C CA . ILE A 1 99 ? 2.366 6.053 -12.379 1.00 93.19 99 ILE A CA 1
ATOM 778 C C . ILE A 1 99 ? 3.870 6.270 -12.499 1.00 93.19 99 ILE A C 1
ATOM 780 O O . ILE A 1 99 ? 4.331 7.367 -12.829 1.00 93.19 99 ILE A O 1
ATOM 784 N N . ILE A 1 100 ? 4.638 5.217 -12.227 1.00 93.56 100 ILE A N 1
ATOM 785 C CA . ILE A 1 100 ? 6.098 5.236 -12.333 1.00 93.56 100 ILE A CA 1
ATOM 786 C C . ILE A 1 100 ? 6.515 4.259 -13.422 1.00 93.56 100 ILE A C 1
ATOM 788 O O . ILE A 1 100 ? 6.175 3.079 -13.370 1.00 93.56 100 ILE A O 1
ATOM 792 N N . GLN A 1 101 ? 7.266 4.754 -14.402 1.00 94.38 101 GLN A N 1
ATOM 793 C CA . GLN A 1 101 ? 7.769 3.948 -15.506 1.00 94.38 101 GLN A CA 1
ATOM 794 C C . GLN A 1 101 ? 9.273 3.740 -15.373 1.00 94.38 101 GLN A C 1
ATOM 796 O O . GLN A 1 101 ? 10.030 4.696 -15.215 1.00 94.38 101 GLN A O 1
ATOM 801 N N . CYS A 1 102 ? 9.717 2.496 -15.496 1.00 94.81 102 CYS A N 1
ATOM 802 C CA . CYS A 1 102 ? 11.125 2.129 -15.506 1.00 94.81 102 CYS A CA 1
ATOM 803 C C . CYS A 1 102 ? 11.515 1.581 -16.876 1.00 94.81 102 CYS A C 1
ATOM 805 O O . CYS A 1 102 ? 10.975 0.568 -17.318 1.00 94.81 102 CYS A O 1
ATOM 807 N N . ASN A 1 103 ? 12.467 2.235 -17.541 1.00 94.62 103 ASN A N 1
ATOM 808 C CA . ASN A 1 103 ? 13.084 1.718 -18.760 1.00 94.62 103 ASN A CA 1
ATOM 809 C C . ASN A 1 103 ? 14.192 0.740 -18.368 1.00 94.62 103 ASN A C 1
ATOM 811 O O . ASN A 1 103 ? 15.104 1.123 -17.634 1.00 94.62 103 ASN A O 1
ATOM 815 N N . VAL A 1 104 ? 14.112 -0.495 -18.858 1.00 94.25 104 VAL A N 1
ATOM 816 C CA . VAL A 1 104 ? 15.026 -1.583 -18.504 1.00 94.25 104 VAL A CA 1
ATOM 817 C C . VAL A 1 104 ? 15.827 -2.001 -19.732 1.00 94.25 104 VAL A C 1
ATOM 819 O O . VAL A 1 104 ? 15.271 -2.276 -20.801 1.00 94.25 104 VAL A O 1
ATOM 822 N N . LEU A 1 105 ? 17.149 -2.034 -19.577 1.00 93.25 105 LEU A N 1
ATOM 823 C CA . LEU A 1 105 ? 18.063 -2.535 -20.597 1.00 93.25 105 LEU A CA 1
ATOM 824 C C . LEU A 1 105 ? 17.930 -4.062 -20.762 1.00 93.25 105 LEU A C 1
ATOM 826 O O . LEU A 1 105 ? 17.445 -4.740 -19.857 1.00 93.25 105 LEU A O 1
ATOM 830 N N . PRO A 1 106 ? 18.363 -4.633 -21.902 1.00 90.50 106 PRO A N 1
ATOM 831 C CA . PRO A 1 106 ? 18.278 -6.071 -22.138 1.00 90.50 106 PRO A CA 1
ATOM 832 C C . PRO A 1 106 ? 18.919 -6.896 -21.012 1.00 90.50 106 PRO A C 1
ATOM 834 O O . PRO A 1 106 ? 20.120 -6.801 -20.755 1.00 90.50 106 PRO A O 1
ATOM 837 N N . LEU A 1 107 ? 18.113 -7.730 -20.354 1.00 87.88 107 LEU A N 1
ATOM 838 C CA . LEU A 1 107 ? 18.566 -8.606 -19.274 1.00 87.88 107 LEU A CA 1
ATOM 839 C C . LEU A 1 107 ? 19.111 -9.912 -19.847 1.00 87.88 107 LEU A C 1
ATOM 841 O O . LEU A 1 107 ? 18.370 -10.646 -20.498 1.00 87.88 107 LEU A O 1
ATOM 845 N N . LYS A 1 108 ? 20.380 -10.227 -19.573 1.00 83.81 108 LYS A N 1
ATOM 846 C CA . LYS A 1 108 ? 20.998 -11.492 -20.001 1.00 83.81 108 LYS A CA 1
ATOM 847 C C . LYS A 1 108 ? 20.290 -12.695 -19.369 1.00 83.81 108 LYS A C 1
ATOM 849 O O . LYS A 1 108 ? 19.926 -12.656 -18.192 1.00 83.81 108 LYS A O 1
ATOM 854 N N . ILE A 1 109 ? 20.151 -13.777 -20.132 1.00 77.06 109 ILE A N 1
ATOM 855 C CA . ILE A 1 109 ? 19.684 -15.065 -19.611 1.00 77.06 109 ILE A CA 1
ATOM 856 C C . ILE A 1 109 ? 20.678 -15.579 -18.545 1.00 77.06 109 ILE A C 1
ATOM 858 O O . ILE A 1 109 ? 21.888 -15.435 -18.714 1.00 77.06 109 ILE A O 1
ATOM 862 N N . HIS A 1 110 ? 20.173 -16.126 -17.433 1.00 67.00 110 HIS A N 1
ATOM 863 C CA . HIS A 1 110 ? 20.940 -16.591 -16.254 1.00 67.00 110 HIS A CA 1
ATOM 864 C C . HIS A 1 110 ? 21.556 -15.513 -15.339 1.00 67.00 110 HIS A C 1
ATOM 866 O O . HIS A 1 110 ? 22.289 -15.848 -14.409 1.00 67.00 110 HIS A O 1
ATOM 872 N N . LYS A 1 111 ? 21.235 -14.225 -15.525 1.00 73.38 111 LYS A N 1
ATOM 873 C CA . LYS A 1 111 ? 21.492 -13.217 -14.480 1.00 73.38 111 LYS A CA 1
ATOM 874 C C . LYS A 1 111 ? 20.493 -13.352 -13.320 1.00 73.38 111 LYS A C 1
ATOM 876 O O . LYS A 1 111 ? 19.402 -13.907 -13.473 1.00 73.38 111 LYS A O 1
ATOM 881 N N . ARG A 1 112 ? 20.860 -12.799 -12.155 1.00 81.31 112 ARG A N 1
ATOM 882 C CA . ARG A 1 112 ? 19.949 -12.623 -11.012 1.00 81.31 112 ARG A CA 1
ATOM 883 C C . ARG A 1 112 ? 18.691 -11.863 -11.457 1.00 81.31 112 ARG A C 1
ATOM 885 O O . ARG A 1 112 ? 18.736 -11.066 -12.391 1.00 81.31 112 ARG A O 1
ATOM 892 N N . ALA A 1 113 ? 17.570 -12.126 -10.786 1.00 88.50 113 ALA A N 1
ATOM 893 C CA . ALA A 1 113 ? 16.349 -11.353 -10.991 1.00 88.50 113 ALA A CA 1
ATOM 894 C C . ALA A 1 113 ? 16.617 -9.869 -10.735 1.00 88.50 113 ALA A C 1
ATOM 896 O O . ALA A 1 113 ? 17.171 -9.529 -9.689 1.00 88.50 113 ALA A O 1
ATOM 897 N N . LEU A 1 114 ? 16.167 -9.013 -11.648 1.00 91.81 114 LEU A N 1
ATOM 898 C CA . LEU A 1 114 ? 16.128 -7.583 -11.400 1.00 91.81 114 LEU A CA 1
ATOM 899 C C . LEU A 1 114 ? 14.975 -7.303 -10.435 1.00 91.81 114 LEU A C 1
ATOM 901 O O . LEU A 1 114 ? 13.821 -7.624 -10.734 1.00 91.81 114 LEU A O 1
ATOM 905 N N . GLU A 1 115 ? 15.286 -6.731 -9.279 1.00 94.12 115 GLU A N 1
ATOM 906 C CA . GLU A 1 115 ? 14.307 -6.426 -8.241 1.00 94.12 115 GLU A CA 1
ATOM 907 C C . GLU A 1 115 ? 13.928 -4.945 -8.276 1.00 94.12 115 GLU A C 1
ATOM 909 O O . GLU A 1 115 ? 14.773 -4.078 -8.487 1.00 94.12 115 GLU A O 1
ATOM 914 N N . PHE A 1 116 ? 12.653 -4.654 -8.040 1.00 95.19 116 PHE A N 1
ATOM 915 C CA . PHE A 1 116 ? 12.124 -3.304 -7.891 1.00 95.19 116 PHE A CA 1
ATOM 916 C C . PHE A 1 116 ? 11.455 -3.170 -6.529 1.00 95.19 116 PHE A C 1
ATOM 918 O O . PHE A 1 116 ? 10.587 -3.975 -6.177 1.00 95.19 116 PHE A O 1
ATOM 925 N N . ARG A 1 117 ? 11.836 -2.132 -5.783 1.00 95.50 117 ARG A N 1
ATOM 926 C CA . ARG A 1 117 ? 11.307 -1.826 -4.453 1.00 95.50 117 ARG A CA 1
ATOM 927 C C . ARG A 1 117 ? 10.482 -0.555 -4.491 1.00 95.50 117 ARG A C 1
ATOM 929 O O . ARG A 1 117 ? 10.968 0.506 -4.878 1.00 95.50 117 ARG A O 1
ATOM 936 N N . ILE A 1 118 ? 9.239 -0.670 -4.052 1.00 95.62 118 ILE A N 1
ATOM 937 C CA . ILE A 1 118 ? 8.335 0.448 -3.813 1.00 95.62 118 ILE A CA 1
ATOM 938 C C . ILE A 1 118 ? 8.287 0.633 -2.305 1.00 95.62 118 ILE A C 1
ATOM 940 O O . ILE A 1 118 ? 7.694 -0.193 -1.619 1.00 95.62 118 ILE A O 1
ATOM 944 N N . LYS A 1 119 ? 8.942 1.672 -1.792 1.00 94.62 119 LYS A N 1
ATOM 945 C CA . LYS A 1 119 ? 9.036 1.938 -0.356 1.00 94.62 119 LYS A CA 1
ATOM 946 C C . LYS A 1 119 ? 8.491 3.324 -0.059 1.00 94.62 119 LYS A C 1
ATOM 948 O O . LYS A 1 119 ? 8.825 4.278 -0.760 1.00 94.62 119 LYS A O 1
ATOM 953 N N . GLY A 1 120 ? 7.678 3.425 0.981 1.00 94.88 120 GLY A N 1
ATOM 954 C CA . GLY A 1 120 ? 7.117 4.698 1.404 1.00 94.88 120 GLY A CA 1
ATOM 955 C C . GLY A 1 120 ? 6.322 4.586 2.690 1.00 94.88 120 GLY A C 1
ATOM 956 O O . GLY A 1 120 ? 5.959 3.485 3.110 1.00 94.88 120 GLY A O 1
ATOM 957 N N . ASP A 1 121 ? 6.035 5.736 3.279 1.00 95.19 121 ASP A N 1
ATOM 958 C CA . ASP A 1 121 ? 5.261 5.839 4.508 1.00 95.19 121 ASP A CA 1
ATOM 959 C C . ASP A 1 121 ? 3.765 5.816 4.200 1.00 95.19 121 ASP A C 1
ATOM 961 O O . ASP A 1 121 ? 3.265 6.604 3.392 1.00 95.19 121 ASP A O 1
ATOM 965 N N . ILE A 1 122 ? 3.043 4.893 4.826 1.00 94.62 122 ILE A N 1
ATOM 966 C CA . ILE A 1 122 ? 1.587 4.865 4.796 1.00 94.62 122 ILE A CA 1
ATOM 967 C C . ILE A 1 122 ? 1.051 5.803 5.880 1.00 94.62 122 ILE A C 1
ATOM 969 O O . ILE A 1 122 ? 1.454 5.729 7.043 1.00 94.62 122 ILE A O 1
ATOM 973 N N . HIS A 1 123 ? 0.148 6.695 5.486 1.00 93.38 123 HIS A N 1
ATOM 974 C CA . HIS A 1 123 ? -0.659 7.499 6.399 1.00 93.38 123 HIS A CA 1
ATOM 975 C C . HIS A 1 123 ? -1.904 6.708 6.800 1.00 93.38 123 HIS A C 1
ATOM 977 O O . HIS A 1 123 ? -2.377 5.887 6.021 1.00 93.38 123 HIS A O 1
ATOM 983 N N . PHE A 1 124 ? -2.493 6.987 7.964 1.00 91.94 124 PHE A N 1
ATOM 984 C CA . PHE A 1 124 ? -3.758 6.351 8.376 1.00 91.94 124 PHE A CA 1
ATOM 985 C C . PHE A 1 124 ? -4.955 7.306 8.380 1.00 91.94 124 PHE A C 1
ATOM 987 O O . PHE A 1 124 ? -6.091 6.879 8.576 1.00 91.94 124 PHE A O 1
ATOM 994 N N . SER A 1 125 ? -4.742 8.589 8.083 1.00 89.44 125 SER A N 1
ATOM 995 C CA . SER A 1 125 ? -5.788 9.622 8.106 1.00 89.44 125 SER A CA 1
ATOM 996 C C . SER A 1 125 ? -6.913 9.371 7.090 1.00 89.44 125 SER A C 1
ATOM 998 O O . SER A 1 125 ? -8.075 9.669 7.364 1.00 89.44 125 SER A O 1
ATOM 1000 N N . TRP A 1 126 ? -6.599 8.761 5.941 1.00 87.69 126 TRP A N 1
ATOM 1001 C CA . TRP A 1 126 ? -7.585 8.379 4.919 1.00 87.69 126 TRP A CA 1
ATOM 1002 C C . TRP A 1 126 ? -8.537 7.278 5.386 1.00 87.69 126 TRP A C 1
ATOM 1004 O O . TRP A 1 126 ? -9.632 7.154 4.843 1.00 87.69 126 TRP A O 1
ATOM 1014 N N . THR A 1 127 ? -8.156 6.494 6.402 1.00 86.06 127 THR A N 1
ATOM 1015 C CA . THR A 1 127 ? -8.991 5.386 6.874 1.00 86.06 127 THR A CA 1
ATOM 1016 C C . THR A 1 127 ? -10.301 5.888 7.477 1.00 86.06 127 THR A C 1
ATOM 1018 O O . THR A 1 127 ? -11.278 5.155 7.509 1.00 86.06 127 THR A O 1
ATOM 1021 N N . SER A 1 128 ? -10.373 7.144 7.930 1.00 81.94 128 SER A N 1
ATOM 1022 C CA . SER A 1 128 ? -11.624 7.766 8.397 1.00 81.94 128 SER A CA 1
ATOM 1023 C C . SER A 1 128 ? -12.734 7.767 7.335 1.00 81.94 128 SER A C 1
ATOM 1025 O O . SER A 1 128 ? -13.911 7.788 7.681 1.00 81.94 128 SER A O 1
ATOM 1027 N N . GLN A 1 129 ? -12.375 7.687 6.050 1.00 79.44 129 GLN A N 1
ATOM 1028 C CA . GLN A 1 129 ? -13.327 7.624 4.940 1.00 79.44 129 GLN A CA 1
ATOM 1029 C C . GLN A 1 129 ? -13.943 6.236 4.728 1.00 79.44 129 GLN A C 1
ATOM 1031 O O . GLN A 1 129 ? -14.868 6.096 3.930 1.00 79.44 129 GLN A O 1
ATOM 1036 N N . VAL A 1 130 ? -13.410 5.210 5.393 1.00 79.44 130 VAL A N 1
ATOM 1037 C CA . VAL A 1 130 ? -13.836 3.815 5.265 1.00 79.44 130 VAL A CA 1
ATOM 1038 C C . VAL A 1 130 ? -14.305 3.288 6.616 1.00 79.44 130 VAL A C 1
ATOM 1040 O O . VAL A 1 130 ? -13.732 3.583 7.667 1.00 79.44 130 VAL A O 1
ATOM 1043 N N . GLN A 1 131 ? -15.386 2.513 6.589 1.00 77.06 131 GLN A N 1
ATOM 1044 C CA . GLN A 1 131 ? -15.988 1.941 7.798 1.00 77.06 131 GLN A CA 1
ATOM 1045 C C . GLN A 1 131 ? -15.372 0.583 8.159 1.00 77.06 131 GLN A C 1
ATOM 1047 O O . GLN A 1 131 ? -15.498 0.117 9.289 1.00 77.06 131 GLN A O 1
ATOM 1052 N N . GLN A 1 132 ? -14.694 -0.062 7.210 1.00 84.31 132 GLN A N 1
ATOM 1053 C CA . GLN A 1 132 ? -14.175 -1.411 7.366 1.00 84.31 132 GLN A CA 1
ATOM 1054 C C . GLN A 1 132 ? -12.945 -1.450 8.271 1.00 84.31 132 GLN A C 1
ATOM 1056 O O . GLN A 1 132 ? -12.043 -0.616 8.186 1.00 84.31 132 GLN A O 1
ATOM 1061 N N . LYS A 1 133 ? -12.878 -2.496 9.101 1.00 87.12 133 LYS A N 1
ATOM 1062 C CA . LYS A 1 133 ? -11.731 -2.761 9.983 1.00 87.12 133 LYS A CA 1
ATOM 1063 C C . LYS A 1 133 ? -10.470 -3.135 9.214 1.00 87.12 133 LYS A C 1
ATOM 1065 O O . LYS A 1 133 ? -9.367 -2.907 9.697 1.00 87.12 133 LYS A O 1
ATOM 1070 N N . THR A 1 134 ? -10.624 -3.711 8.027 1.00 89.38 134 THR A N 1
ATOM 1071 C CA . THR A 1 134 ? -9.514 -4.221 7.226 1.00 89.38 134 THR A CA 1
ATOM 1072 C C . THR A 1 134 ? -9.660 -3.769 5.779 1.00 89.38 134 THR A C 1
ATOM 1074 O O . THR A 1 134 ? -10.704 -3.990 5.172 1.00 89.38 134 THR A O 1
ATOM 1077 N N . ILE A 1 135 ? -8.602 -3.185 5.217 1.00 91.00 135 ILE A N 1
ATOM 1078 C CA . ILE A 1 135 ? -8.513 -2.761 3.811 1.00 91.00 135 ILE A CA 1
ATOM 1079 C C . ILE A 1 135 ? -7.286 -3.413 3.173 1.00 91.00 135 ILE A C 1
ATOM 1081 O O . ILE A 1 135 ? -6.279 -3.644 3.842 1.00 91.00 135 ILE A O 1
ATOM 1085 N N . ILE A 1 136 ? -7.351 -3.714 1.879 1.00 93.00 136 ILE A N 1
ATOM 1086 C CA . ILE A 1 136 ? -6.228 -4.292 1.136 1.00 93.00 136 ILE A CA 1
ATOM 1087 C C . ILE A 1 136 ? -5.596 -3.199 0.273 1.00 93.00 136 ILE A C 1
ATOM 1089 O O . ILE A 1 136 ? -6.181 -2.778 -0.715 1.00 93.00 136 ILE A O 1
ATOM 1093 N N . LEU A 1 137 ? -4.394 -2.746 0.624 1.00 94.69 137 LEU A N 1
ATOM 1094 C CA . LEU A 1 137 ? -3.598 -1.834 -0.197 1.00 94.69 137 LEU A CA 1
ATOM 1095 C C . LEU A 1 137 ? -2.949 -2.613 -1.344 1.00 94.69 137 LEU A C 1
ATOM 1097 O O . LEU A 1 137 ? -2.141 -3.512 -1.098 1.00 94.69 137 LEU A O 1
ATOM 1101 N N . VAL A 1 138 ? -3.259 -2.251 -2.588 1.00 95.25 138 VAL A N 1
ATOM 1102 C CA . VAL A 1 138 ? -2.773 -2.957 -3.779 1.00 95.25 138 VAL A CA 1
ATOM 1103 C C . VAL A 1 138 ? -1.902 -2.033 -4.618 1.00 95.25 138 VAL A C 1
ATOM 1105 O O . VAL A 1 138 ? -2.353 -0.989 -5.080 1.00 95.25 138 VAL A O 1
ATOM 1108 N N . SER A 1 139 ? -0.657 -2.438 -4.880 1.00 95.25 139 SER A N 1
ATOM 1109 C CA . SER A 1 139 ? 0.092 -1.885 -6.014 1.00 95.25 139 SER A CA 1
ATOM 1110 C C . SER A 1 139 ? 0.147 -2.897 -7.142 1.00 95.25 139 SER A C 1
ATOM 1112 O O . SER A 1 139 ? 0.011 -4.103 -6.920 1.00 95.25 139 SER A O 1
ATOM 1114 N N . SER A 1 140 ? 0.340 -2.402 -8.359 1.00 94.88 140 SER A N 1
ATOM 1115 C CA . SER A 1 140 ? 0.409 -3.255 -9.537 1.00 94.88 140 SER A CA 1
ATOM 1116 C C . SER A 1 140 ? 1.572 -2.889 -10.444 1.00 94.88 140 SER A C 1
ATOM 1118 O O . SER A 1 140 ? 2.032 -1.747 -10.456 1.00 94.88 140 SER A O 1
ATOM 1120 N N . ALA A 1 141 ? 2.047 -3.876 -11.196 1.00 94.88 141 ALA A N 1
ATOM 1121 C CA . ALA A 1 141 ? 3.142 -3.744 -12.138 1.00 94.88 141 ALA A CA 1
ATOM 1122 C C . ALA A 1 141 ? 2.836 -4.500 -13.433 1.00 94.88 141 ALA A C 1
ATOM 1124 O O . ALA A 1 141 ? 2.289 -5.605 -13.405 1.00 94.88 141 ALA A O 1
ATOM 1125 N N . GLN A 1 142 ? 3.229 -3.933 -14.570 1.00 93.50 142 GLN A N 1
ATOM 1126 C CA . GLN A 1 142 ? 3.069 -4.565 -15.877 1.00 93.50 142 GLN A CA 1
ATOM 1127 C C . GLN A 1 142 ? 4.287 -4.299 -16.752 1.00 93.50 142 GLN A C 1
ATOM 1129 O O . GLN A 1 142 ? 4.837 -3.196 -16.772 1.00 93.50 142 GLN A O 1
ATOM 1134 N N . ILE A 1 143 ? 4.686 -5.321 -17.504 1.00 92.19 143 ILE A N 1
ATOM 1135 C CA . ILE A 1 143 ? 5.764 -5.231 -18.484 1.00 92.19 143 ILE A CA 1
ATOM 1136 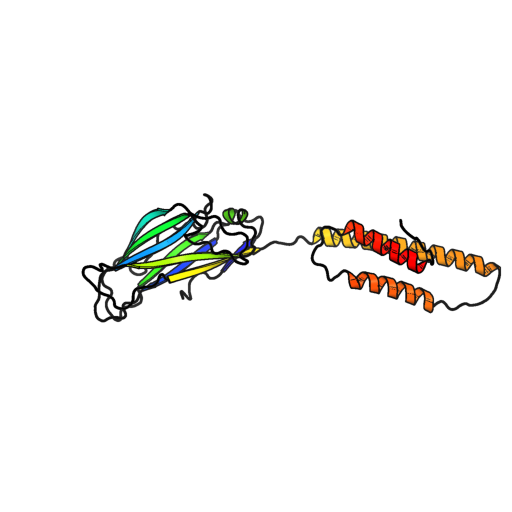C C . ILE A 1 143 ? 5.171 -4.849 -19.840 1.00 92.19 143 ILE A C 1
ATOM 1138 O O . ILE A 1 143 ? 4.214 -5.465 -20.307 1.00 92.19 143 ILE A O 1
ATOM 1142 N N . SER A 1 144 ? 5.774 -3.863 -20.496 1.00 90.50 144 SER A N 1
ATOM 1143 C CA . SER A 1 144 ? 5.476 -3.485 -21.876 1.00 90.50 144 SER A CA 1
ATOM 1144 C C . SER A 1 144 ? 6.751 -3.464 -22.717 1.00 90.50 144 SER A C 1
ATOM 1146 O O . SER A 1 144 ? 7.849 -3.213 -22.225 1.00 90.50 144 SER A O 1
ATOM 1148 N N . TYR A 1 145 ? 6.624 -3.759 -24.006 1.00 88.44 145 TYR A N 1
ATOM 1149 C CA . TYR A 1 145 ? 7.744 -3.824 -24.943 1.00 88.44 145 TYR A CA 1
ATOM 1150 C C . TYR A 1 145 ? 7.308 -3.313 -26.318 1.00 88.44 145 TYR A C 1
ATOM 1152 O O . TYR A 1 145 ? 6.125 -3.078 -26.570 1.00 88.44 145 TYR A O 1
ATOM 1160 N N . ASN A 1 146 ? 8.269 -3.117 -27.223 1.00 87.19 146 ASN A N 1
ATOM 1161 C CA . ASN A 1 146 ? 7.961 -2.671 -28.579 1.00 87.19 146 ASN A CA 1
ATOM 1162 C C . ASN A 1 146 ? 7.366 -3.821 -29.409 1.00 87.19 146 ASN A C 1
ATOM 1164 O O . ASN A 1 146 ? 8.098 -4.595 -30.026 1.00 87.19 146 ASN A O 1
ATOM 1168 N N . ASN A 1 147 ? 6.037 -3.893 -29.441 1.00 84.25 147 ASN A N 1
ATOM 1169 C CA . ASN A 1 147 ? 5.266 -4.900 -30.173 1.00 84.25 147 ASN A CA 1
ATOM 1170 C C . ASN A 1 147 ? 5.378 -4.805 -31.707 1.00 84.25 147 ASN A C 1
ATOM 1172 O O . ASN A 1 147 ? 4.966 -5.727 -32.400 1.00 84.25 147 ASN A O 1
ATOM 1176 N N . ARG A 1 148 ? 5.945 -3.717 -32.253 1.00 86.50 148 ARG A N 1
ATOM 1177 C CA . ARG A 1 148 ? 6.238 -3.600 -33.692 1.00 86.50 148 ARG A CA 1
ATOM 1178 C C . ARG A 1 148 ? 7.527 -4.319 -34.082 1.00 86.50 148 ARG A C 1
ATOM 1180 O O . ARG A 1 148 ? 7.699 -4.668 -35.241 1.00 86.50 148 ARG A O 1
ATOM 1187 N N . LYS A 1 149 ? 8.455 -4.481 -33.132 1.00 85.00 149 LYS A N 1
ATOM 1188 C CA . LYS A 1 149 ? 9.773 -5.103 -33.356 1.00 85.00 149 LYS A CA 1
ATOM 1189 C C . LYS A 1 149 ? 9.865 -6.521 -32.802 1.00 85.00 149 LYS A C 1
ATOM 1191 O O . LYS A 1 149 ? 10.665 -7.309 -33.294 1.00 85.00 149 LYS A O 1
ATOM 1196 N N . TYR A 1 150 ? 9.083 -6.829 -31.772 1.00 81.38 150 TYR A N 1
ATOM 1197 C CA . TYR A 1 150 ? 9.140 -8.098 -31.056 1.00 81.38 150 TYR A CA 1
ATOM 1198 C C . TYR A 1 150 ? 7.740 -8.686 -30.918 1.00 81.38 150 TYR A C 1
ATOM 1200 O O . TYR A 1 150 ? 6.775 -7.951 -30.718 1.00 81.38 150 TYR A O 1
ATOM 1208 N N . THR A 1 151 ? 7.642 -10.011 -30.976 1.00 75.50 151 THR A N 1
ATOM 1209 C CA . THR A 1 151 ? 6.388 -10.747 -30.801 1.00 75.50 151 THR A CA 1
ATOM 1210 C C . THR A 1 151 ? 6.562 -11.740 -29.664 1.00 75.50 151 THR A C 1
ATOM 1212 O O . THR A 1 151 ? 7.475 -12.563 -29.691 1.00 75.50 151 THR A O 1
ATOM 1215 N N . GLN A 1 152 ? 5.688 -11.655 -28.665 1.00 70.12 152 GLN A N 1
ATOM 1216 C CA . GLN A 1 152 ? 5.629 -12.576 -27.533 1.00 70.12 152 GLN A CA 1
ATOM 1217 C C . GLN A 1 152 ? 4.342 -13.400 -27.669 1.00 70.12 152 GLN A C 1
ATOM 1219 O O . GLN A 1 152 ? 3.269 -12.818 -27.816 1.00 70.12 152 GLN A O 1
ATOM 1224 N N . GLN A 1 153 ? 4.434 -14.732 -27.620 1.00 60.81 153 GLN A N 1
ATOM 1225 C CA . GLN A 1 153 ? 3.264 -15.617 -27.761 1.00 60.81 153 GLN A CA 1
ATOM 1226 C C . GLN A 1 153 ? 2.275 -15.487 -26.592 1.00 60.81 153 GLN A C 1
ATOM 1228 O O . GLN A 1 153 ? 1.070 -15.606 -26.783 1.00 60.81 153 GLN A O 1
ATOM 1233 N N . VAL A 1 154 ? 2.784 -15.213 -25.388 1.00 67.38 154 VAL A N 1
ATOM 1234 C CA . VAL A 1 154 ? 1.994 -15.045 -24.163 1.00 67.38 154 VAL A CA 1
ATOM 1235 C C . VAL A 1 154 ? 2.278 -13.657 -23.605 1.00 67.38 154 VAL A C 1
ATOM 1237 O O . VAL A 1 154 ? 3.426 -13.333 -23.308 1.00 67.38 154 VAL A O 1
ATOM 1240 N N . GLY A 1 155 ? 1.249 -12.815 -23.498 1.00 66.19 155 GLY A N 1
ATOM 1241 C CA . GLY A 1 155 ? 1.379 -11.479 -22.914 1.00 66.19 155 GLY A CA 1
ATOM 1242 C C . GLY A 1 155 ? 1.850 -11.528 -21.456 1.00 66.19 155 GLY A C 1
ATOM 1243 O O . GLY A 1 155 ? 1.683 -12.535 -20.774 1.00 66.19 155 GLY A O 1
ATOM 1244 N N . PHE A 1 156 ? 2.429 -10.432 -20.964 1.00 75.69 156 PHE A N 1
ATOM 1245 C CA . PHE A 1 156 ? 2.777 -10.304 -19.549 1.00 75.69 156 PHE A CA 1
ATOM 1246 C C . PHE A 1 156 ? 1.555 -9.794 -18.772 1.00 75.69 156 PHE A C 1
ATOM 1248 O O . PHE A 1 156 ? 1.211 -8.615 -18.925 1.00 75.69 156 PHE A O 1
ATOM 1255 N N . PRO A 1 157 ? 0.878 -10.640 -17.969 1.00 81.12 157 PRO A N 1
ATOM 1256 C CA . PRO A 1 157 ? -0.254 -10.185 -17.178 1.00 81.12 157 PRO A CA 1
ATOM 1257 C C . PRO A 1 157 ? 0.205 -9.176 -16.123 1.00 81.12 157 PRO A C 1
ATOM 1259 O O . PRO A 1 157 ? 1.345 -9.205 -15.646 1.00 81.12 157 PRO A O 1
ATOM 1262 N N . GLN A 1 158 ? -0.703 -8.282 -15.743 1.00 88.19 158 GLN A N 1
ATOM 1263 C CA . GLN A 1 158 ? -0.475 -7.361 -14.638 1.00 88.19 158 GLN A CA 1
ATOM 1264 C C . GLN A 1 158 ? -0.298 -8.163 -13.343 1.00 88.19 158 GLN A C 1
ATOM 1266 O O . GLN A 1 158 ? -1.128 -8.996 -12.988 1.00 88.19 158 GLN A O 1
ATOM 1271 N N . THR A 1 159 ? 0.805 -7.918 -12.643 1.00 92.06 159 THR A N 1
ATOM 1272 C CA . THR A 1 159 ? 1.112 -8.549 -11.358 1.00 92.06 159 THR A CA 1
ATOM 1273 C C . THR A 1 159 ? 0.797 -7.575 -10.235 1.00 92.06 159 THR A C 1
ATOM 1275 O O . THR A 1 159 ? 1.032 -6.376 -10.376 1.00 92.06 159 THR A O 1
ATOM 1278 N N . GLN A 1 160 ? 0.291 -8.079 -9.112 1.00 94.25 160 GLN A N 1
ATOM 1279 C CA . GLN A 1 160 ? -0.104 -7.259 -7.970 1.00 94.25 160 GLN A CA 1
ATOM 1280 C C . GLN A 1 160 ? 0.593 -7.708 -6.685 1.00 94.25 160 GLN A C 1
ATOM 1282 O O . GLN A 1 160 ? 0.867 -8.896 -6.488 1.00 94.25 160 GLN A O 1
ATOM 1287 N N . VAL A 1 161 ? 0.858 -6.748 -5.802 1.00 94.94 161 VAL A N 1
ATOM 1288 C CA . VAL A 1 161 ? 1.313 -6.984 -4.427 1.00 94.94 161 VAL A CA 1
ATOM 1289 C C . VAL A 1 161 ? 0.332 -6.316 -3.479 1.00 94.94 161 VAL A C 1
ATOM 1291 O O . VAL A 1 161 ? -0.072 -5.174 -3.696 1.00 94.94 161 VAL A O 1
ATOM 1294 N N . GLN A 1 162 ? -0.043 -7.056 -2.440 1.00 95.25 162 GLN A N 1
ATOM 1295 C CA . GLN A 1 162 ? -1.076 -6.674 -1.492 1.00 95.25 162 GLN A CA 1
ATOM 1296 C C . GLN A 1 162 ? -0.482 -6.545 -0.089 1.00 95.25 162 GLN A C 1
ATOM 1298 O O . GLN A 1 162 ? 0.241 -7.441 0.356 1.00 95.25 162 GLN A O 1
ATOM 1303 N N . THR A 1 163 ? -0.844 -5.465 0.597 1.00 95.75 163 THR A N 1
ATOM 1304 C CA . THR A 1 163 ? -0.624 -5.270 2.031 1.00 95.75 163 THR A CA 1
ATOM 1305 C C . THR A 1 163 ? -1.974 -5.135 2.717 1.00 95.75 163 THR A C 1
ATOM 1307 O O . THR A 1 163 ? -2.809 -4.331 2.309 1.00 95.75 163 THR A O 1
ATOM 1310 N N . VAL A 1 164 ? -2.192 -5.898 3.781 1.00 94.62 164 VAL A N 1
ATOM 1311 C CA . VAL A 1 164 ? -3.385 -5.780 4.620 1.00 94.62 164 VAL A CA 1
ATOM 1312 C C . VAL A 1 164 ? -3.192 -4.635 5.612 1.00 94.62 164 VAL A C 1
ATOM 1314 O O . VAL A 1 164 ? -2.220 -4.632 6.360 1.00 94.62 164 VAL A O 1
ATOM 1317 N N . VAL A 1 165 ? -4.113 -3.676 5.623 1.00 93.62 165 VAL A N 1
ATOM 1318 C CA . VAL A 1 165 ? -4.150 -2.556 6.570 1.00 93.62 165 VAL A CA 1
ATOM 1319 C C . VAL A 1 165 ? -5.286 -2.801 7.557 1.00 93.62 165 VAL A C 1
ATOM 1321 O O . VAL A 1 165 ? -6.446 -2.840 7.151 1.00 93.62 165 VAL A O 1
ATOM 1324 N N . GLU A 1 166 ? -4.970 -2.972 8.840 1.00 92.56 166 GLU A N 1
ATOM 1325 C CA . GLU A 1 166 ? -5.956 -3.236 9.895 1.00 92.56 166 GLU A CA 1
ATOM 1326 C C . GLU A 1 166 ? -6.067 -2.082 10.902 1.00 92.56 166 GLU A C 1
ATOM 1328 O O . GLU A 1 166 ? -5.073 -1.603 11.452 1.00 92.56 166 GLU A O 1
ATOM 1333 N N . ARG A 1 167 ? -7.305 -1.661 11.169 1.00 89.19 167 ARG A N 1
ATOM 1334 C CA . ARG A 1 167 ? -7.662 -0.721 12.231 1.00 89.19 167 ARG A CA 1
ATOM 1335 C C . ARG A 1 167 ? -7.948 -1.491 13.520 1.00 89.19 167 ARG A C 1
ATOM 1337 O O . ARG A 1 167 ? -8.868 -2.304 13.568 1.00 89.19 167 ARG A O 1
ATOM 1344 N N . ILE A 1 168 ? -7.215 -1.163 14.579 1.00 88.19 168 ILE A N 1
ATOM 1345 C CA . ILE A 1 168 ? -7.392 -1.717 15.923 1.00 88.19 168 ILE A CA 1
ATOM 1346 C C . ILE A 1 168 ? -8.179 -0.722 16.779 1.00 88.19 168 ILE A C 1
ATOM 1348 O O . ILE A 1 168 ? -7.733 0.395 17.042 1.00 88.19 168 ILE A O 1
ATOM 1352 N N . GLU A 1 169 ? -9.344 -1.150 17.251 1.00 84.06 169 GLU A N 1
ATOM 1353 C CA . GLU A 1 169 ? -10.160 -0.420 18.222 1.00 84.06 169 GLU A CA 1
ATOM 1354 C C . GLU A 1 169 ? -9.785 -0.885 19.634 1.00 84.06 169 GLU A C 1
ATOM 1356 O O . GLU A 1 169 ? -9.978 -2.053 19.978 1.00 84.06 169 GLU A O 1
ATOM 1361 N N . ILE A 1 170 ? -9.246 0.010 20.467 1.00 78.69 170 ILE A N 1
ATOM 1362 C CA . ILE A 1 170 ? -9.023 -0.303 21.884 1.00 78.69 170 ILE A CA 1
ATOM 1363 C C . ILE A 1 170 ? -10.344 -0.118 22.620 1.00 78.69 170 ILE A C 1
ATOM 1365 O O . ILE A 1 170 ? -10.842 0.998 22.771 1.00 78.69 170 ILE A O 1
ATOM 1369 N N . TYR A 1 171 ? -10.903 -1.226 23.098 1.00 69.44 171 TYR A N 1
ATOM 1370 C CA . TYR A 1 171 ? -12.107 -1.198 23.910 1.00 69.44 171 TYR A CA 1
ATOM 1371 C C . TYR A 1 171 ? -11.789 -0.723 25.328 1.00 69.44 171 TYR A C 1
ATOM 1373 O O . TYR A 1 171 ? -11.055 -1.375 26.076 1.00 69.44 171 TYR A O 1
ATOM 1381 N N . ASN A 1 172 ? -12.375 0.405 25.718 1.00 69.88 172 ASN A N 1
ATOM 1382 C CA . ASN A 1 172 ? -12.291 0.874 27.088 1.00 69.88 172 ASN A CA 1
ATOM 1383 C C . ASN A 1 172 ? -13.335 0.150 27.957 1.00 69.88 172 ASN A C 1
ATOM 1385 O O . ASN A 1 172 ? -14.527 0.430 27.866 1.00 69.88 172 ASN A O 1
ATOM 1389 N N . SER A 1 173 ? -12.876 -0.757 28.824 1.00 73.62 173 SER A N 1
ATOM 1390 C CA . SER A 1 173 ? -13.740 -1.552 29.713 1.00 73.62 173 SER A CA 1
ATOM 1391 C C . SER A 1 173 ? -14.193 -0.807 30.977 1.00 73.62 173 SER A C 1
ATOM 1393 O O . SER A 1 173 ? -15.026 -1.325 31.720 1.00 73.62 173 SER A O 1
ATOM 1395 N N . PHE A 1 174 ? -13.685 0.404 31.242 1.00 73.12 174 PHE A N 1
ATOM 1396 C CA . PHE A 1 174 ? -14.032 1.169 32.447 1.00 73.12 174 PHE A CA 1
ATOM 1397 C C . PHE A 1 174 ? -15.547 1.373 32.646 1.00 73.12 174 PHE A C 1
ATOM 1399 O O . PHE A 1 174 ? -16.020 1.123 33.757 1.00 73.12 174 PHE A O 1
ATOM 1406 N N . PRO A 1 175 ? -16.345 1.739 31.622 1.00 74.62 175 PRO A N 1
ATOM 1407 C CA . PRO A 1 175 ? -17.791 1.905 31.781 1.00 74.62 175 PRO A CA 1
ATOM 1408 C C . PRO A 1 175 ? -18.499 0.605 32.174 1.00 74.62 175 PRO A C 1
ATOM 1410 O O . PRO A 1 175 ? -19.436 0.633 32.967 1.00 74.62 175 PRO A O 1
ATOM 1413 N N . VAL A 1 176 ? -18.027 -0.541 31.673 1.00 74.25 176 VAL A N 1
ATOM 1414 C CA . VAL A 1 176 ? -18.588 -1.861 32.001 1.00 74.25 176 VAL A CA 1
ATOM 1415 C C . VAL A 1 176 ? -18.294 -2.229 33.451 1.00 74.25 176 VAL A C 1
ATOM 1417 O O . VAL A 1 176 ? -19.186 -2.697 34.157 1.00 74.25 176 VAL A O 1
ATOM 1420 N N . ILE A 1 177 ? -17.067 -1.983 33.916 1.00 75.81 177 ILE A N 1
ATOM 1421 C CA . ILE A 1 177 ? -16.653 -2.263 35.298 1.00 75.81 177 ILE A CA 1
ATOM 1422 C C . ILE A 1 177 ? -17.449 -1.396 36.283 1.00 75.81 177 ILE A C 1
ATOM 1424 O O . ILE A 1 177 ? -17.975 -1.899 37.281 1.00 75.81 177 ILE A O 1
ATOM 1428 N N . ILE A 1 178 ? -17.586 -0.101 35.981 1.00 79.94 178 ILE A N 1
ATOM 1429 C CA . ILE A 1 178 ? -18.346 0.841 36.808 1.00 79.94 178 ILE A CA 1
ATOM 1430 C C . ILE A 1 178 ? -19.835 0.467 36.790 1.00 79.94 178 ILE A C 1
ATOM 1432 O O . ILE A 1 178 ? -20.437 0.297 37.850 1.00 79.94 178 ILE A O 1
ATOM 1436 N N . GLY A 1 179 ? -20.414 0.248 35.606 1.00 78.69 179 GLY A N 1
ATOM 1437 C CA . GLY A 1 179 ? -21.823 -0.122 35.451 1.00 78.69 179 GLY A CA 1
ATOM 1438 C C . GLY A 1 179 ? -22.182 -1.423 36.173 1.00 78.69 179 GLY A C 1
ATOM 1439 O O . GLY A 1 179 ? -23.189 -1.478 36.879 1.00 78.69 179 GLY A O 1
ATOM 1440 N N . SER A 1 180 ? -21.318 -2.438 36.085 1.00 79.06 180 SER A N 1
ATOM 1441 C CA . SER A 1 180 ? -21.526 -3.730 36.756 1.00 79.06 180 SER A CA 1
ATOM 1442 C C . SER A 1 180 ? -21.473 -3.612 38.281 1.00 79.06 180 SER A C 1
ATOM 1444 O O . SER A 1 180 ? -22.256 -4.258 38.975 1.00 79.06 180 SER A O 1
ATOM 1446 N N . SER A 1 181 ? -20.600 -2.754 38.817 1.00 82.50 181 SER A N 1
ATOM 1447 C CA . SER A 1 181 ? -20.465 -2.554 40.266 1.00 82.50 181 SER A CA 1
ATOM 1448 C C . SER A 1 181 ? -21.700 -1.873 40.865 1.00 82.50 181 SER A C 1
ATOM 1450 O O . SER A 1 181 ? -22.249 -2.342 41.864 1.00 82.50 181 SER A O 1
ATOM 1452 N N . PHE A 1 182 ? -22.188 -0.804 40.225 1.00 83.81 182 PHE A N 1
ATOM 1453 C CA . PHE A 1 182 ? -23.403 -0.112 40.668 1.00 83.81 182 PHE A CA 1
ATOM 1454 C C . PHE A 1 182 ? -24.660 -0.973 40.475 1.00 83.81 182 PHE A C 1
ATOM 1456 O O . PHE A 1 182 ? -25.500 -1.034 41.373 1.00 83.81 182 PHE A O 1
ATOM 1463 N N . GLY A 1 183 ? -24.769 -1.693 39.353 1.00 81.75 183 GLY A N 1
ATOM 1464 C CA . GLY A 1 183 ? -25.876 -2.620 39.105 1.00 81.75 183 GLY A CA 1
ATOM 1465 C C . GLY A 1 183 ? -25.934 -3.762 40.124 1.00 81.75 183 GLY A C 1
ATOM 1466 O O . GLY A 1 183 ? -27.003 -4.063 40.656 1.00 81.75 183 GLY A O 1
ATOM 1467 N N . GLY A 1 184 ? -24.780 -4.347 40.463 1.00 84.44 184 GLY A N 1
ATOM 1468 C CA . GLY A 1 184 ? -24.674 -5.396 41.479 1.00 84.44 184 GLY A CA 1
ATOM 1469 C C . GLY A 1 184 ? -25.098 -4.924 42.871 1.00 84.44 184 GLY A C 1
ATOM 1470 O O . GLY A 1 184 ? -25.851 -5.620 43.549 1.00 84.44 184 GLY A O 1
ATOM 1471 N N . LEU A 1 185 ? -24.686 -3.718 43.278 1.00 85.12 185 LEU A N 1
ATOM 1472 C CA . LEU A 1 185 ? -25.074 -3.133 44.567 1.00 85.12 185 LEU A CA 1
ATOM 1473 C C . LEU A 1 185 ? -26.584 -2.898 44.672 1.00 85.12 185 LEU A C 1
ATOM 1475 O O . LEU A 1 185 ? -27.187 -3.232 45.693 1.00 85.12 185 LEU A O 1
ATOM 1479 N N . ILE A 1 186 ? -27.207 -2.372 43.614 1.00 88.19 186 ILE A N 1
ATOM 1480 C CA . ILE A 1 186 ? -28.659 -2.146 43.572 1.00 88.19 186 ILE A CA 1
ATOM 1481 C C . ILE A 1 186 ? -29.407 -3.478 43.672 1.00 88.19 186 ILE A C 1
ATOM 1483 O O . ILE A 1 186 ? -30.336 -3.615 44.471 1.00 88.19 186 ILE A O 1
ATOM 1487 N N . LEU A 1 187 ? -28.978 -4.484 42.906 1.00 85.12 187 LEU A N 1
ATOM 1488 C CA . LEU A 1 187 ? -29.587 -5.811 42.929 1.00 85.12 187 LEU A CA 1
ATOM 1489 C C . LEU A 1 187 ? -29.466 -6.468 44.315 1.00 85.12 187 LEU A C 1
ATOM 1491 O O . LEU A 1 187 ? -30.414 -7.094 44.801 1.00 85.12 187 LEU A O 1
ATOM 1495 N N . LEU A 1 188 ? -28.325 -6.284 44.980 1.00 84.62 188 LEU A N 1
ATOM 1496 C CA . LEU A 1 188 ? -28.072 -6.802 46.321 1.00 84.62 188 LEU A CA 1
ATOM 1497 C C . LEU A 1 188 ? -28.937 -6.092 47.371 1.00 84.62 188 LEU A C 1
ATOM 1499 O O . LEU A 1 188 ? -29.538 -6.757 48.218 1.00 84.62 188 LEU A O 1
ATOM 1503 N N . ALA A 1 189 ? -29.092 -4.7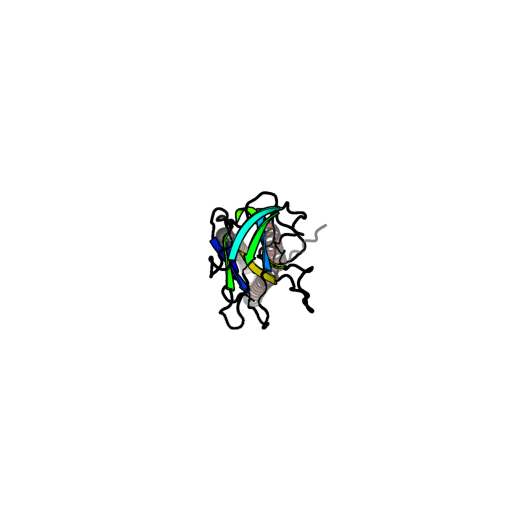69 47.274 1.00 86.19 189 ALA A N 1
ATOM 1504 C CA . ALA A 1 189 ? -29.976 -3.996 48.145 1.00 86.19 189 ALA A CA 1
ATOM 1505 C C . ALA A 1 189 ? -31.446 -4.437 48.007 1.00 86.19 189 ALA A C 1
ATOM 1507 O O . ALA A 1 189 ? -32.106 -4.708 49.013 1.00 86.19 189 ALA A O 1
ATOM 1508 N N . LEU A 1 190 ? -31.940 -4.595 46.773 1.00 84.06 190 LEU A N 1
ATOM 1509 C CA . LEU A 1 190 ? -33.304 -5.066 46.501 1.00 84.06 190 LEU A CA 1
ATOM 1510 C C . LEU A 1 190 ? -33.540 -6.488 47.023 1.00 84.06 190 LEU A C 1
ATOM 1512 O O . LEU A 1 190 ? -34.563 -6.756 47.656 1.00 84.06 190 LEU A O 1
ATOM 1516 N N . SER A 1 191 ? -32.573 -7.385 46.819 1.00 79.75 191 SER 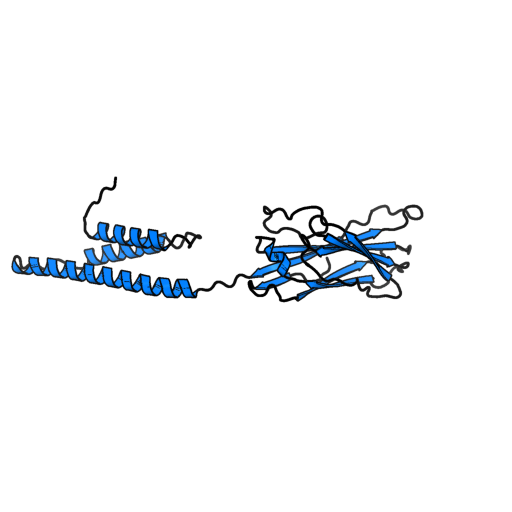A N 1
ATOM 1517 C CA . SER A 1 191 ? -32.640 -8.761 47.323 1.00 79.75 191 SER A CA 1
ATOM 1518 C C . SER A 1 191 ? -32.674 -8.795 48.854 1.00 79.75 191 SER A C 1
ATOM 1520 O O . SER A 1 191 ? -33.465 -9.526 49.450 1.00 79.75 191 SER A O 1
ATOM 1522 N N . THR A 1 192 ? -31.874 -7.948 49.506 1.00 81.75 192 THR A N 1
ATOM 1523 C CA . THR A 1 192 ? -31.825 -7.843 50.972 1.00 81.75 192 THR A CA 1
ATOM 1524 C C . THR A 1 192 ? -33.140 -7.304 51.538 1.00 81.75 192 THR A C 1
ATOM 1526 O O . THR A 1 192 ? -33.680 -7.867 52.491 1.00 81.75 192 THR A O 1
ATOM 1529 N N . ALA A 1 193 ? -33.709 -6.264 50.920 1.00 80.50 193 ALA A N 1
ATOM 1530 C CA . ALA A 1 193 ? -35.002 -5.707 51.311 1.00 80.50 193 ALA A CA 1
ATOM 1531 C C . ALA A 1 193 ? -36.147 -6.722 51.140 1.00 80.50 193 ALA A C 1
ATOM 1533 O O . ALA A 1 193 ? -37.002 -6.849 52.021 1.00 80.50 193 ALA A O 1
ATOM 1534 N N . ALA A 1 194 ? -36.142 -7.491 50.046 1.00 78.12 194 ALA A N 1
ATOM 1535 C CA . ALA A 1 194 ? -37.113 -8.557 49.819 1.00 78.12 194 ALA A CA 1
ATOM 1536 C C . ALA A 1 194 ? -37.025 -9.647 50.902 1.00 78.12 194 ALA A C 1
ATOM 1538 O O . ALA A 1 194 ? -38.047 -10.011 51.486 1.00 78.12 194 ALA A O 1
ATOM 1539 N N . LEU A 1 195 ? -35.814 -10.112 51.235 1.00 78.94 195 LEU A N 1
ATOM 1540 C CA . LEU A 1 195 ? -35.595 -11.098 52.301 1.00 78.94 195 LEU A CA 1
ATOM 1541 C C . LEU A 1 195 ? -36.028 -10.574 53.675 1.00 78.94 195 LEU A C 1
ATOM 1543 O O . LEU A 1 195 ? -36.644 -11.309 54.450 1.00 78.94 195 LEU A O 1
ATOM 1547 N N . TYR A 1 196 ? -35.760 -9.302 53.972 1.00 77.12 196 TYR A N 1
ATOM 1548 C CA . TYR A 1 196 ? -36.177 -8.687 55.229 1.00 77.12 196 TYR A CA 1
ATOM 1549 C C . TYR A 1 196 ? -37.707 -8.597 55.339 1.00 77.12 196 TYR A C 1
ATOM 1551 O O . TYR A 1 196 ? -38.277 -8.952 56.371 1.00 77.12 196 TYR A O 1
ATOM 1559 N N . LYS A 1 197 ? -38.390 -8.215 54.250 1.00 75.25 197 LYS A N 1
ATOM 1560 C CA . LYS A 1 197 ? -39.860 -8.152 54.181 1.00 75.25 197 LYS A CA 1
ATOM 1561 C C . LYS A 1 197 ? -40.509 -9.532 54.348 1.00 75.25 197 LYS A C 1
ATOM 1563 O O . LYS A 1 197 ? -41.498 -9.658 55.066 1.00 75.25 197 LYS A O 1
ATOM 1568 N N . VAL A 1 198 ? -39.929 -10.573 53.744 1.00 72.75 198 VAL A N 1
ATOM 1569 C CA . VAL A 1 198 ? -40.376 -11.969 53.909 1.00 72.75 198 VAL A CA 1
ATOM 1570 C C . VAL A 1 198 ? -40.192 -12.434 55.355 1.00 72.75 198 VAL A C 1
ATOM 1572 O O . VAL A 1 198 ? -41.126 -12.967 55.950 1.00 72.75 198 VAL A O 1
ATOM 1575 N N . LYS A 1 199 ? -39.030 -12.167 55.963 1.00 70.94 199 LYS A N 1
ATOM 1576 C CA . LYS A 1 199 ? -38.747 -12.522 57.363 1.00 70.94 199 LYS A CA 1
ATOM 1577 C C . LYS A 1 199 ? -39.675 -11.807 58.350 1.00 70.94 199 LYS A C 1
ATOM 1579 O O . LYS A 1 199 ? -40.089 -12.416 59.329 1.00 70.94 199 LYS A O 1
ATOM 1584 N N . TRP A 1 200 ? -40.020 -10.548 58.089 1.00 65.19 200 TRP A N 1
ATOM 1585 C CA . TRP A 1 200 ? -40.976 -9.783 58.892 1.00 65.19 200 TRP A CA 1
ATOM 1586 C C . TRP A 1 200 ? -42.396 -10.364 58.823 1.00 65.19 200 TRP A C 1
ATOM 1588 O O . TRP A 1 200 ? -43.043 -10.534 59.853 1.00 65.19 200 TRP A O 1
ATOM 1598 N N . ASN A 1 201 ? -42.866 -10.740 57.630 1.00 57.69 201 ASN A N 1
ATOM 1599 C CA . ASN A 1 201 ? -44.185 -11.360 57.470 1.00 57.69 201 ASN A CA 1
ATOM 1600 C C . ASN A 1 201 ? -44.252 -12.772 58.087 1.00 57.69 201 ASN A C 1
ATOM 1602 O O . ASN A 1 201 ? -45.224 -13.076 58.769 1.00 57.69 201 ASN A O 1
ATOM 1606 N N . LEU A 1 202 ? -43.190 -13.577 57.967 1.00 52.88 202 LEU A N 1
ATOM 1607 C CA . LEU A 1 202 ? -43.056 -14.866 58.672 1.00 52.88 202 LEU A CA 1
ATOM 1608 C C . LEU A 1 202 ? -42.889 -14.711 60.195 1.00 52.88 202 LEU A C 1
ATOM 1610 O O . LEU A 1 202 ? -43.259 -15.596 60.961 1.00 52.88 202 LEU A O 1
ATOM 1614 N N . GLY A 1 203 ? -42.320 -13.596 60.660 1.00 48.06 203 GLY A N 1
ATOM 1615 C CA . GLY A 1 203 ? -42.252 -13.252 62.081 1.00 48.06 203 GLY A CA 1
ATOM 1616 C C . GLY A 1 203 ? -43.610 -12.851 62.660 1.00 48.06 203 GLY A C 1
ATOM 1617 O O . GLY A 1 203 ? -43.858 -13.098 63.837 1.00 48.06 203 GLY A O 1
ATOM 1618 N N . ARG A 1 204 ? -44.501 -12.295 61.827 1.00 41.91 204 ARG A N 1
ATOM 1619 C CA . ARG A 1 204 ? -45.873 -11.938 62.205 1.00 41.91 204 ARG A CA 1
ATOM 1620 C C . ARG A 1 204 ? -46.786 -13.167 62.327 1.00 41.91 204 ARG A C 1
ATOM 1622 O O . ARG A 1 204 ? -47.586 -13.206 63.250 1.00 41.91 204 ARG A O 1
ATOM 1629 N N . GLU A 1 205 ? -46.613 -14.198 61.496 1.00 39.28 205 GLU A N 1
ATOM 1630 C CA . GLU A 1 205 ? -47.326 -15.486 61.656 1.00 39.28 205 GLU A CA 1
ATOM 1631 C C . GLU A 1 205 ? -46.852 -16.310 62.869 1.00 39.28 205 GLU A C 1
ATOM 1633 O O . GLU A 1 205 ? -47.591 -17.153 63.378 1.00 39.28 205 GLU A O 1
ATOM 1638 N N . ARG A 1 206 ? -45.643 -16.054 63.392 1.00 38.47 206 ARG A N 1
ATOM 1639 C CA . ARG A 1 206 ? -45.101 -16.801 64.541 1.00 38.47 206 ARG A CA 1
ATOM 1640 C C . ARG A 1 206 ? -45.773 -16.460 65.881 1.00 38.47 206 ARG A C 1
ATOM 1642 O O . ARG A 1 206 ? -45.513 -17.145 66.864 1.00 38.47 206 ARG A O 1
ATOM 1649 N N . VAL A 1 207 ? -46.614 -15.427 65.942 1.00 43.22 207 VAL A N 1
ATOM 1650 C CA . VAL A 1 207 ? -47.390 -15.117 67.155 1.00 43.22 207 VAL A CA 1
ATOM 1651 C C . VAL A 1 207 ? -48.672 -15.956 67.238 1.00 43.22 207 VAL A C 1
ATOM 1653 O O . VAL A 1 207 ? -49.198 -16.111 68.333 1.00 43.22 207 VAL A O 1
ATOM 1656 N N . GLU A 1 208 ? -49.134 -16.571 66.141 1.00 38.94 208 GLU A N 1
ATOM 1657 C CA . GLU A 1 208 ? -50.437 -17.254 66.143 1.00 38.94 208 GLU A CA 1
ATOM 1658 C C . GLU A 1 208 ? -50.383 -18.777 66.004 1.00 38.94 208 GLU A C 1
ATOM 1660 O O . GLU A 1 208 ? -51.254 -19.435 66.553 1.00 38.94 208 GLU A O 1
ATOM 1665 N N . ASN A 1 209 ? -49.371 -19.383 65.369 1.00 40.25 209 ASN A N 1
ATOM 1666 C CA . ASN A 1 209 ? -49.314 -20.849 65.268 1.00 40.25 209 ASN A CA 1
ATOM 1667 C C . ASN A 1 209 ? -47.877 -21.385 65.315 1.00 40.25 209 ASN A C 1
ATOM 1669 O O . ASN A 1 209 ? -47.084 -21.209 64.390 1.00 40.25 209 ASN A O 1
ATOM 1673 N N . GLY A 1 210 ? -47.536 -22.072 66.407 1.00 41.97 210 GLY A N 1
ATOM 1674 C CA . GLY A 1 210 ? -46.255 -22.752 66.592 1.00 41.97 210 GLY A CA 1
ATOM 1675 C C . GLY A 1 210 ? -46.098 -23.971 65.683 1.00 41.97 210 GLY A C 1
ATOM 1676 O O . GLY A 1 210 ? -46.279 -25.097 66.134 1.00 41.97 210 GLY A O 1
ATOM 1677 N N . VAL A 1 211 ? -45.721 -23.764 64.418 1.00 39.00 211 VAL A N 1
ATOM 1678 C CA . VAL A 1 211 ? -45.347 -24.847 63.494 1.00 39.00 211 VAL A CA 1
ATOM 1679 C C . VAL A 1 211 ? -44.068 -24.490 62.731 1.00 39.00 211 VAL A C 1
ATOM 1681 O O . VAL A 1 211 ? -43.962 -23.458 62.072 1.00 39.00 211 VAL A O 1
ATOM 1684 N N . LEU A 1 212 ? -43.075 -25.378 62.828 1.00 41.72 212 LEU A N 1
ATOM 1685 C CA . LEU A 1 212 ? -41.836 -25.375 62.048 1.00 41.72 212 LEU A CA 1
ATOM 1686 C C . LEU A 1 212 ? -42.146 -25.741 60.585 1.00 41.72 212 LEU A C 1
ATOM 1688 O O . LEU A 1 212 ? -42.205 -26.918 60.236 1.00 41.72 212 LEU A O 1
ATOM 1692 N N . ALA A 1 213 ? -42.327 -24.740 59.722 1.00 38.06 213 ALA A N 1
ATOM 1693 C CA . ALA A 1 213 ? -42.342 -24.938 58.274 1.00 38.06 213 ALA A CA 1
ATOM 1694 C C . ALA A 1 213 ? -40.933 -24.757 57.683 1.00 38.06 213 ALA A C 1
ATOM 1696 O O . ALA A 1 213 ? -40.178 -23.842 58.018 1.00 38.06 213 ALA A O 1
ATOM 1697 N N . THR A 1 214 ? -40.574 -25.689 56.813 1.00 39.62 214 THR A N 1
ATOM 1698 C CA . THR A 1 214 ? -39.242 -25.952 56.281 1.00 39.62 214 THR A CA 1
ATOM 1699 C C . THR A 1 214 ? -38.798 -24.885 55.266 1.00 39.62 214 THR A C 1
ATOM 1701 O O . THR A 1 214 ? -39.389 -24.697 54.206 1.00 39.62 214 THR A O 1
ATOM 1704 N N . LEU A 1 215 ? -37.678 -24.222 55.575 1.00 44.62 215 LEU A N 1
ATOM 1705 C CA . LEU A 1 215 ? -37.005 -23.171 54.791 1.00 44.62 215 LEU A CA 1
ATOM 1706 C C . LEU A 1 215 ? -36.342 -23.545 53.429 1.00 44.62 215 LEU A C 1
ATOM 1708 O O . LEU A 1 215 ? -36.006 -22.607 52.702 1.00 44.62 215 LEU A O 1
ATOM 1712 N N . PRO A 1 216 ? -36.102 -24.810 53.009 1.00 45.66 216 PRO A N 1
ATOM 1713 C CA . PRO A 1 216 ? -35.172 -25.059 51.902 1.00 45.66 216 PRO A CA 1
ATOM 1714 C C . PRO A 1 216 ? -35.757 -24.858 50.492 1.00 45.66 216 PRO A C 1
ATOM 1716 O O . PRO A 1 216 ? -35.014 -24.492 49.585 1.00 45.66 216 PRO A O 1
ATOM 1719 N N . ASN A 1 217 ? -37.065 -25.027 50.269 1.00 41.81 217 ASN A N 1
ATOM 1720 C CA . ASN A 1 217 ? -37.609 -25.045 48.899 1.00 41.81 217 ASN A CA 1
ATOM 1721 C C . ASN A 1 217 ? -37.830 -23.652 48.276 1.00 41.81 217 ASN A C 1
ATOM 1723 O O . ASN A 1 217 ? -37.720 -23.498 47.060 1.00 41.81 217 ASN A O 1
ATOM 1727 N N . TYR A 1 218 ? -38.098 -22.617 49.080 1.00 41.69 218 TYR A N 1
ATOM 1728 C CA . TYR A 1 218 ? -38.417 -21.280 48.555 1.00 41.69 218 TYR A CA 1
ATOM 1729 C C . TYR A 1 218 ? -37.160 -20.480 48.168 1.00 41.69 218 TYR A C 1
ATOM 1731 O O . TYR A 1 218 ? -37.099 -19.868 47.101 1.00 41.69 218 TYR A O 1
ATOM 1739 N N . VAL A 1 219 ? -36.111 -20.553 48.995 1.00 44.56 219 VAL A N 1
ATOM 1740 C CA . VAL A 1 219 ? -34.808 -19.914 48.727 1.00 44.56 219 VAL A CA 1
ATOM 1741 C C . VAL A 1 219 ? -34.135 -20.540 47.502 1.00 44.56 219 VAL A C 1
ATOM 1743 O O . VAL A 1 219 ? -33.558 -19.824 46.680 1.00 44.56 219 VAL A O 1
ATOM 1746 N N . LEU A 1 220 ? -34.273 -21.860 47.332 1.00 46.56 220 LEU A N 1
ATOM 1747 C CA . LEU A 1 220 ? -33.751 -22.600 46.181 1.00 46.56 220 LEU A CA 1
ATOM 1748 C C . LEU A 1 220 ? -34.445 -22.205 44.865 1.00 46.56 220 LEU A C 1
ATOM 1750 O O . LEU A 1 220 ? -33.804 -22.149 43.817 1.00 46.56 220 LEU A O 1
ATOM 1754 N N . ASN A 1 221 ? -35.742 -21.887 44.905 1.00 49.47 221 ASN A N 1
ATOM 1755 C CA . ASN A 1 221 ? -36.491 -21.485 43.714 1.00 49.47 221 ASN A CA 1
ATOM 1756 C C . ASN A 1 221 ? -36.177 -20.048 43.267 1.00 49.47 221 ASN A C 1
ATOM 1758 O O . ASN A 1 221 ? -35.999 -19.828 42.068 1.00 49.47 221 ASN A O 1
ATOM 1762 N N . CYS A 1 222 ? -36.022 -19.084 44.184 1.00 45.81 222 CYS A N 1
ATOM 1763 C CA . CYS A 1 222 ? -35.624 -17.723 43.787 1.00 45.81 222 CYS A CA 1
ATOM 1764 C C . CYS A 1 222 ? -34.148 -17.650 43.351 1.00 45.81 222 CYS A C 1
ATOM 1766 O O . CYS A 1 222 ? -33.841 -16.952 42.388 1.00 45.81 222 CYS A O 1
ATOM 1768 N N . THR A 1 223 ? -33.238 -18.420 43.961 1.00 49.22 223 THR A N 1
ATOM 1769 C CA . THR A 1 223 ? -31.844 -18.506 43.473 1.00 49.22 223 THR A CA 1
ATOM 1770 C C . THR A 1 223 ? -31.760 -19.132 42.080 1.00 49.22 223 THR A C 1
ATOM 1772 O O . THR A 1 223 ? -31.058 -18.602 41.218 1.00 49.22 223 THR A O 1
ATOM 1775 N N . LYS A 1 224 ? -32.533 -20.192 41.800 1.00 51.47 224 LYS A N 1
ATOM 1776 C CA . LYS A 1 224 ? -32.649 -20.761 40.444 1.00 51.47 224 LYS A CA 1
ATOM 1777 C C . LYS A 1 224 ? -33.247 -19.775 39.435 1.00 51.47 224 LYS A C 1
ATOM 1779 O O . LYS A 1 224 ? -32.751 -19.694 38.314 1.00 51.47 224 LYS A O 1
ATOM 1784 N N . ALA A 1 225 ? -34.271 -19.010 39.814 1.00 52.28 225 ALA A N 1
ATOM 1785 C CA . ALA A 1 225 ? -34.896 -18.026 38.929 1.00 52.28 225 ALA A CA 1
ATOM 1786 C C . ALA A 1 225 ? -33.927 -16.893 38.547 1.00 52.28 225 ALA A C 1
ATOM 1788 O O . ALA A 1 225 ? -33.795 -16.590 37.359 1.00 52.28 225 ALA A O 1
ATOM 1789 N N . VAL A 1 226 ? -33.198 -16.340 39.526 1.00 49.72 226 VAL A N 1
ATOM 1790 C CA . VAL A 1 226 ? -32.188 -15.286 39.314 1.00 49.72 226 VAL A CA 1
ATOM 1791 C C . VAL A 1 226 ? -31.029 -15.793 38.452 1.00 49.72 226 VAL A C 1
ATOM 1793 O O . VAL A 1 226 ? -30.655 -15.132 37.485 1.00 49.72 226 VAL A O 1
ATOM 1796 N N . MET A 1 227 ? -30.510 -16.997 38.723 1.00 47.69 227 MET A N 1
ATOM 1797 C CA . MET A 1 227 ? -29.457 -17.587 37.887 1.00 47.69 227 MET A CA 1
ATOM 1798 C C . MET A 1 227 ? -29.929 -17.861 36.449 1.00 47.69 227 MET A C 1
ATOM 1800 O O . MET A 1 227 ? -29.172 -17.629 35.508 1.00 47.69 227 MET A O 1
ATOM 1804 N N . SER A 1 228 ? -31.183 -18.289 36.248 1.00 46.28 228 SER A N 1
ATOM 1805 C CA . SER A 1 228 ? -31.724 -18.519 34.898 1.00 46.28 228 SER A CA 1
ATOM 1806 C C . SER A 1 228 ? -31.933 -17.227 34.098 1.00 46.28 228 SER A C 1
ATOM 1808 O O . SER A 1 228 ? -31.792 -17.241 32.876 1.00 46.28 228 SER A O 1
ATOM 1810 N N . ALA A 1 229 ? -32.239 -16.115 34.778 1.00 46.16 229 ALA A N 1
ATOM 1811 C CA . ALA A 1 229 ? -32.409 -14.808 34.153 1.00 46.16 229 ALA A CA 1
ATOM 1812 C C . ALA A 1 229 ? -31.056 -14.207 33.739 1.00 46.16 229 ALA A C 1
ATOM 1814 O O . ALA A 1 229 ? -30.925 -13.743 32.612 1.00 46.16 229 ALA A O 1
ATOM 1815 N N . CYS A 1 230 ? -30.023 -14.319 34.585 1.00 41.62 230 CYS A N 1
ATOM 1816 C CA . CYS A 1 230 ? -28.663 -13.902 34.223 1.00 41.62 230 CYS A CA 1
ATOM 1817 C C . CYS A 1 230 ? -28.065 -14.727 33.072 1.00 41.62 230 CYS A C 1
ATOM 1819 O O . CYS A 1 230 ? -27.300 -14.197 32.273 1.00 41.62 230 CYS A O 1
ATOM 1821 N N . SER A 1 231 ? -28.403 -16.015 32.958 1.00 37.06 231 SER A N 1
ATOM 1822 C CA . SER A 1 231 ? -27.812 -16.894 31.940 1.00 37.06 231 SER A CA 1
ATOM 1823 C C . SER A 1 231 ? -28.340 -16.669 30.517 1.00 37.06 231 SER A C 1
ATOM 1825 O O . SER A 1 231 ? -27.683 -17.110 29.575 1.00 37.06 231 SER A O 1
ATOM 1827 N N . LYS A 1 232 ? -29.514 -16.048 30.330 1.00 40.78 232 LYS A N 1
ATOM 1828 C CA . LYS A 1 232 ? -30.150 -15.937 29.003 1.00 40.78 232 LYS A CA 1
ATOM 1829 C C . LYS A 1 232 ? -29.683 -14.745 28.163 1.00 40.78 232 LYS A C 1
ATOM 1831 O O . LYS A 1 232 ? -29.822 -14.815 26.948 1.00 40.78 232 LYS A O 1
ATOM 1836 N N . ASP A 1 233 ? -29.085 -13.715 28.764 1.00 39.97 233 ASP A N 1
ATOM 1837 C CA . ASP A 1 233 ? -28.735 -12.471 28.053 1.00 39.97 233 ASP A CA 1
ATOM 1838 C C . ASP A 1 233 ? -27.249 -12.312 27.689 1.00 39.97 233 ASP A C 1
ATOM 1840 O O . ASP A 1 233 ? -26.886 -11.383 26.973 1.00 39.97 233 ASP A O 1
ATOM 1844 N N . LEU A 1 234 ? -26.369 -13.248 28.074 1.00 37.47 234 LEU A N 1
ATOM 1845 C CA . LEU A 1 234 ? -24.950 -13.206 27.671 1.00 37.47 234 LEU A CA 1
ATOM 1846 C C . LEU A 1 234 ? -24.697 -13.537 26.181 1.00 37.47 234 LEU A C 1
ATOM 1848 O O . LEU A 1 234 ? -23.544 -13.592 25.757 1.00 37.47 234 LEU A O 1
ATOM 1852 N N . SER A 1 235 ? -25.742 -13.755 25.374 1.00 34.12 235 SER A N 1
ATOM 1853 C CA . SER A 1 235 ? -25.611 -14.158 23.964 1.00 34.12 235 SER A CA 1
ATOM 1854 C C . SER A 1 235 ? -25.879 -13.046 22.939 1.00 34.12 235 SER A C 1
ATOM 1856 O O . SER A 1 235 ? -25.677 -13.292 21.747 1.00 34.12 235 SER A O 1
ATOM 1858 N N . SER A 1 236 ? -26.318 -11.845 23.332 1.00 35.81 236 SER A N 1
ATOM 1859 C CA . SER A 1 236 ? -26.656 -10.796 22.360 1.00 35.81 236 SER A CA 1
ATOM 1860 C C . SER A 1 236 ? -25.539 -9.761 22.232 1.00 35.81 236 SER A C 1
ATOM 1862 O O . SER A 1 236 ? -25.347 -8.899 23.088 1.00 35.81 236 SER A O 1
ATOM 1864 N N .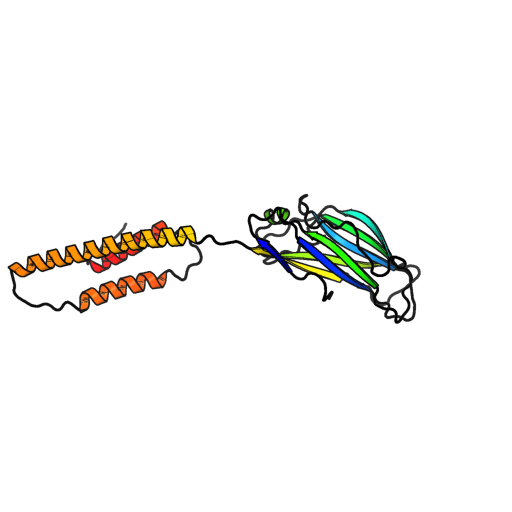 LYS A 1 237 ? -24.782 -9.851 21.135 1.00 36.44 237 LYS A N 1
ATOM 1865 C CA . LYS A 1 237 ? -23.947 -8.757 20.631 1.00 36.44 237 LYS A CA 1
ATOM 1866 C C . LYS A 1 237 ? -24.877 -7.604 20.247 1.00 36.44 237 LYS A C 1
ATOM 1868 O O . LYS A 1 237 ? -25.397 -7.650 19.149 1.00 36.44 237 LYS A O 1
ATOM 1873 N N . ASP A 1 238 ? -25.133 -6.671 21.163 1.00 37.81 238 ASP A N 1
ATOM 1874 C CA . ASP A 1 238 ? -25.465 -5.256 20.907 1.00 37.81 238 ASP A CA 1
ATOM 1875 C C . ASP A 1 238 ? -25.778 -4.560 22.246 1.00 37.81 238 ASP A C 1
ATOM 1877 O O . ASP A 1 238 ? -26.887 -4.601 22.772 1.00 37.81 238 ASP A O 1
ATOM 1881 N N . TYR A 1 239 ? -24.754 -3.940 22.842 1.00 42.81 239 TYR A N 1
ATOM 1882 C CA . TYR A 1 239 ? -24.750 -3.480 24.242 1.00 42.81 239 TYR A CA 1
ATOM 1883 C C . TYR A 1 239 ? -25.020 -1.971 24.429 1.00 42.81 239 TYR A C 1
ATOM 1885 O O . TYR A 1 239 ? -24.630 -1.393 25.441 1.00 42.81 239 TYR A O 1
ATOM 1893 N N . ILE A 1 240 ? -25.703 -1.311 23.486 1.00 35.00 240 ILE A N 1
ATOM 1894 C CA . ILE A 1 240 ? -26.082 0.113 23.633 1.00 35.00 240 ILE A CA 1
ATOM 1895 C C . ILE A 1 240 ? -27.489 0.291 24.250 1.00 35.00 240 ILE A C 1
ATOM 1897 O O . ILE A 1 240 ? -27.820 1.369 24.731 1.00 35.00 240 ILE A O 1
ATOM 1901 N N . ALA A 1 241 ? -28.292 -0.768 24.381 1.00 32.72 241 ALA A N 1
ATOM 1902 C CA . ALA A 1 241 ? -29.660 -0.685 24.913 1.00 32.72 241 ALA A CA 1
ATOM 1903 C C . ALA A 1 241 ? -29.826 -1.253 26.341 1.00 32.72 241 ALA A C 1
ATOM 1905 O O . ALA A 1 241 ? -30.881 -1.776 26.674 1.00 32.72 241 ALA A O 1
ATOM 1906 N N . VAL A 1 242 ? -28.796 -1.211 27.192 1.00 41.06 242 VAL A N 1
ATOM 1907 C CA . VAL A 1 242 ? -28.690 -2.127 28.354 1.00 41.06 242 VAL A CA 1
ATOM 1908 C C . VAL A 1 242 ? -29.244 -1.585 29.678 1.00 41.06 242 VAL A C 1
ATOM 1910 O O . VAL A 1 242 ? -29.488 -2.358 30.599 1.00 41.06 242 VAL A O 1
ATOM 1913 N N . TYR A 1 243 ? -29.565 -0.295 29.791 1.00 39.00 243 TYR A N 1
ATOM 1914 C CA . TYR A 1 243 ? -30.156 0.212 31.041 1.00 39.00 243 TYR A CA 1
ATOM 1915 C C . TYR A 1 243 ? -31.659 -0.078 31.191 1.00 39.00 243 TYR A C 1
ATOM 1917 O O . TYR A 1 243 ? -32.134 -0.268 32.308 1.00 39.00 243 TYR A O 1
ATOM 1925 N N . GLN A 1 244 ? -32.407 -0.173 30.090 1.00 34.22 244 GLN A N 1
ATOM 1926 C CA . GLN A 1 244 ? -33.857 -0.410 30.121 1.00 34.22 244 GLN A CA 1
ATOM 1927 C C . GLN A 1 244 ? -34.269 -1.879 30.375 1.00 34.22 244 GLN A C 1
ATOM 1929 O O . GLN A 1 244 ? -35.137 -2.105 31.220 1.00 34.22 244 GLN A O 1
ATOM 1934 N N . PRO A 1 245 ? -33.653 -2.901 29.743 1.00 38.59 245 PRO A N 1
ATOM 1935 C CA . PRO A 1 245 ? -34.079 -4.289 29.918 1.00 38.59 245 PRO A CA 1
ATOM 1936 C C . PRO A 1 245 ? -33.624 -4.892 31.253 1.00 38.59 245 PRO A C 1
ATOM 1938 O O . PRO A 1 245 ? -34.356 -5.690 31.829 1.00 38.59 245 PRO A O 1
ATOM 1941 N N . PHE A 1 246 ? -32.478 -4.484 31.814 1.00 40.56 246 PHE A N 1
ATOM 1942 C CA . PHE A 1 246 ? -32.007 -5.017 33.103 1.00 40.56 246 PHE A CA 1
ATOM 1943 C C . PHE A 1 246 ? -32.919 -4.629 34.276 1.00 40.56 246 PHE A C 1
ATOM 1945 O O . PHE A 1 246 ? -33.144 -5.440 35.179 1.00 40.56 246 PHE A O 1
ATOM 1952 N N . LEU A 1 247 ? -33.493 -3.422 34.240 1.00 42.44 247 LEU A N 1
ATOM 1953 C CA . LEU A 1 247 ? -34.469 -2.983 35.234 1.00 42.44 247 LEU A CA 1
ATOM 1954 C C . LEU A 1 247 ? -35.789 -3.761 35.084 1.00 42.44 247 LEU A C 1
ATOM 1956 O O . LEU A 1 247 ? -36.314 -4.273 36.071 1.00 42.44 247 LEU A O 1
ATOM 1960 N N . GLU A 1 248 ? -36.286 -3.935 33.853 1.00 40.41 248 GLU A N 1
ATOM 1961 C CA . GLU A 1 248 ? -37.509 -4.705 33.585 1.00 40.41 248 GLU A CA 1
ATOM 1962 C C . GLU A 1 248 ? -37.395 -6.191 33.954 1.00 40.41 248 GLU A C 1
ATOM 1964 O O . GLU A 1 248 ? -38.336 -6.763 34.507 1.00 40.41 248 GLU A O 1
ATOM 1969 N N . ILE A 1 249 ? -36.259 -6.830 33.665 1.00 50.03 249 ILE A N 1
ATOM 1970 C CA . ILE A 1 249 ? -36.033 -8.253 33.951 1.00 50.03 249 ILE A CA 1
ATOM 1971 C C . ILE A 1 249 ? -35.913 -8.479 35.461 1.00 50.03 249 ILE A C 1
ATOM 1973 O O . ILE A 1 249 ? -36.512 -9.421 35.989 1.00 50.03 249 ILE A O 1
ATOM 1977 N N . GLY A 1 250 ? -35.218 -7.586 36.175 1.00 45.09 250 GLY A N 1
ATOM 1978 C CA . GLY A 1 250 ? -35.158 -7.607 37.638 1.00 45.09 250 GLY A CA 1
ATOM 1979 C C . GLY A 1 250 ? -36.542 -7.459 38.278 1.00 45.09 250 GLY A C 1
ATOM 1980 O O . GLY A 1 250 ? -36.893 -8.223 39.178 1.00 45.09 250 GLY A O 1
ATOM 1981 N N . ILE A 1 251 ? -37.367 -6.543 37.760 1.00 47.25 251 ILE A N 1
ATOM 1982 C CA . ILE A 1 251 ? -38.743 -6.320 38.230 1.00 47.25 251 ILE A CA 1
ATOM 1983 C C . ILE A 1 251 ? -39.646 -7.529 37.923 1.00 47.25 251 ILE A C 1
ATOM 1985 O O . ILE A 1 251 ? -40.365 -7.992 38.809 1.00 47.25 251 ILE A O 1
ATOM 1989 N N . LYS A 1 252 ? -39.579 -8.107 36.714 1.00 43.91 252 LYS A N 1
ATOM 1990 C CA . LYS A 1 252 ? -40.359 -9.300 36.322 1.00 43.91 252 LYS A CA 1
ATOM 1991 C C . LYS A 1 252 ? -39.974 -10.545 37.134 1.00 43.91 252 LYS A C 1
ATOM 1993 O O . LYS A 1 252 ? -40.848 -11.333 37.502 1.00 43.91 252 LYS A O 1
ATOM 1998 N N . ALA A 1 253 ? -38.692 -10.718 37.461 1.00 46.38 253 ALA A N 1
ATOM 1999 C CA . ALA A 1 253 ? -38.218 -11.810 38.314 1.00 46.38 253 ALA A CA 1
ATOM 2000 C C . ALA A 1 253 ? -38.680 -11.649 39.775 1.00 46.38 253 ALA A C 1
ATOM 2002 O O . ALA A 1 253 ? -39.120 -12.621 40.395 1.00 46.38 253 ALA A O 1
ATOM 2003 N N . LEU A 1 254 ? -38.659 -10.420 40.304 1.00 42.56 254 LEU A N 1
ATOM 2004 C CA . LEU A 1 254 ? -39.190 -10.096 41.633 1.00 42.56 254 LEU A CA 1
ATOM 2005 C C . LEU A 1 254 ? -40.712 -10.299 41.715 1.00 42.56 254 LEU A C 1
ATOM 2007 O O . LEU A 1 254 ? -41.187 -10.893 42.683 1.00 42.56 254 LEU A O 1
ATOM 2011 N N . ALA A 1 255 ? -41.465 -9.903 40.683 1.00 44.66 255 ALA A N 1
ATOM 2012 C CA . ALA A 1 255 ? -42.916 -10.106 40.605 1.00 44.66 255 ALA A CA 1
ATOM 2013 C C . ALA A 1 255 ? -43.297 -11.598 40.623 1.00 44.66 255 ALA A C 1
ATOM 2015 O O . ALA A 1 255 ? -44.228 -12.007 41.321 1.00 44.66 255 ALA A O 1
ATOM 2016 N N . LYS A 1 256 ? -42.514 -12.441 39.934 1.00 42.81 256 LYS A N 1
ATOM 2017 C CA . LYS A 1 256 ? -42.720 -13.896 39.894 1.00 42.81 256 LYS A CA 1
ATOM 2018 C C . LYS A 1 256 ? -42.391 -14.592 41.223 1.00 42.81 256 LYS A C 1
ATOM 2020 O O . LYS A 1 256 ? -43.046 -15.574 41.557 1.00 42.81 256 LYS A O 1
ATOM 2025 N N . CYS A 1 257 ? -41.443 -14.067 42.009 1.00 40.50 257 CYS A N 1
ATOM 2026 C CA . CYS A 1 257 ? -41.145 -14.552 43.368 1.00 40.50 257 CYS A CA 1
ATOM 2027 C C . CYS A 1 257 ? -42.171 -14.086 44.432 1.00 40.50 257 CYS A C 1
ATOM 2029 O O . CYS A 1 257 ? -42.182 -14.640 45.532 1.00 40.50 257 CYS A O 1
ATOM 2031 N N . GLN A 1 258 ? -43.026 -13.095 44.135 1.00 36.88 258 GLN A N 1
ATOM 2032 C CA . GLN A 1 258 ? -44.012 -12.530 45.076 1.00 36.88 258 GLN A CA 1
ATOM 2033 C C . GLN A 1 258 ? -45.469 -12.961 44.825 1.00 36.88 258 GLN A C 1
ATOM 2035 O O . GLN A 1 258 ? -46.341 -12.582 45.600 1.00 36.88 258 GLN A O 1
ATOM 2040 N N . GLY A 1 259 ? -45.751 -13.753 43.782 1.00 34.56 259 GLY A N 1
ATOM 2041 C CA . GLY A 1 259 ? -47.109 -14.239 43.495 1.00 34.56 259 GLY A CA 1
ATOM 2042 C C . GLY A 1 259 ? -48.090 -13.155 43.029 1.00 34.56 259 GLY A C 1
ATOM 2043 O O . GLY A 1 259 ? -49.297 -13.350 43.122 1.00 34.56 259 GLY A O 1
ATOM 2044 N N . VAL A 1 260 ? -47.594 -12.017 42.531 1.00 35.41 260 VAL A N 1
ATOM 2045 C CA . VAL A 1 260 ? -48.433 -10.908 42.056 1.00 35.41 260 VAL A CA 1
ATOM 2046 C C . VAL A 1 260 ? -48.495 -10.935 40.529 1.00 35.41 260 VAL A C 1
ATOM 2048 O O . VAL A 1 260 ? -47.482 -10.763 39.851 1.00 35.41 260 VAL A O 1
ATOM 2051 N N . VAL A 1 261 ? -49.692 -11.168 39.988 1.00 28.05 261 VAL A N 1
ATOM 2052 C CA . VAL A 1 261 ? -49.980 -11.101 38.550 1.00 28.05 261 VAL A CA 1
ATOM 2053 C C . VAL A 1 261 ? -50.244 -9.642 38.182 1.00 28.05 261 VAL A C 1
ATOM 2055 O O . VAL A 1 261 ? -51.250 -9.076 38.595 1.00 28.05 261 VAL A O 1
ATOM 2058 N N . PHE A 1 262 ? -49.351 -9.038 37.398 1.00 30.19 262 PHE A N 1
ATOM 2059 C CA . PHE A 1 262 ? -49.631 -7.789 36.690 1.00 30.19 262 PHE A CA 1
ATOM 2060 C C . PHE A 1 262 ? -49.926 -8.116 35.225 1.00 30.19 262 PHE A C 1
ATOM 2062 O O . PHE A 1 262 ? -49.037 -8.518 34.476 1.00 30.19 262 PHE A O 1
ATOM 2069 N N . THR A 1 263 ? -51.185 -7.966 34.827 1.00 24.64 263 THR A N 1
ATOM 2070 C CA . THR A 1 263 ? -51.600 -7.875 33.424 1.00 24.64 263 THR A CA 1
ATOM 2071 C C . THR A 1 263 ? -51.363 -6.451 32.934 1.00 24.64 263 THR A C 1
ATOM 2073 O O . THR A 1 263 ? -51.863 -5.507 33.544 1.00 24.64 263 THR A O 1
ATOM 2076 N N . ALA A 1 264 ? -50.600 -6.303 31.852 1.00 25.27 264 ALA A N 1
ATOM 2077 C CA . ALA A 1 264 ? -50.420 -5.034 31.157 1.00 25.27 264 ALA A CA 1
ATOM 2078 C C . ALA A 1 264 ? -51.438 -4.912 30.009 1.00 25.27 264 ALA A C 1
ATOM 2080 O O . ALA A 1 264 ? -51.681 -5.897 29.307 1.00 25.27 264 ALA A O 1
ATOM 2081 N N . LEU A 1 265 ? -52.008 -3.714 29.855 1.00 27.58 265 LEU A N 1
ATOM 2082 C CA . LEU A 1 265 ? -52.518 -3.188 28.585 1.00 27.58 265 LEU A CA 1
ATOM 2083 C C . LEU A 1 265 ? -51.350 -2.534 27.844 1.00 27.58 265 LEU A C 1
ATOM 2085 O O . LEU A 1 265 ? -50.542 -1.873 28.537 1.00 27.58 265 LEU A O 1
#